Protein AF-A0A9D4CAL6-F1 (afdb_monomer_lite)

Structure (mmCIF, N/CA/C/O backbone):
data_AF-A0A9D4CAL6-F1
#
_entry.id   AF-A0A9D4CAL6-F1
#
loop_
_atom_site.group_PDB
_atom_site.id
_atom_site.type_symbol
_atom_site.label_atom_id
_atom_site.label_alt_id
_atom_site.label_comp_id
_atom_site.label_asym_id
_atom_site.label_entity_id
_atom_site.label_seq_id
_atom_site.pdbx_PDB_ins_code
_atom_site.Cartn_x
_atom_site.Cartn_y
_atom_site.Cartn_z
_atom_site.occupancy
_atom_site.B_iso_or_equiv
_atom_site.auth_seq_id
_atom_site.auth_comp_id
_atom_site.auth_asym_id
_atom_site.auth_atom_id
_atom_site.pdbx_PDB_model_num
ATOM 1 N N . MET A 1 1 ? 13.021 0.043 -36.932 1.00 51.38 1 MET A N 1
ATOM 2 C CA . MET A 1 1 ? 13.183 0.142 -35.463 1.00 51.38 1 MET A CA 1
ATOM 3 C C . MET A 1 1 ? 11.853 -0.261 -34.844 1.00 51.38 1 MET A C 1
ATOM 5 O O . MET A 1 1 ? 10.869 0.421 -35.100 1.00 51.38 1 MET A O 1
ATOM 9 N N . SER A 1 2 ? 11.792 -1.427 -34.192 1.00 57.94 2 SER A N 1
ATOM 10 C CA . SER A 1 2 ? 10.523 -2.028 -33.744 1.00 57.94 2 SER A CA 1
ATOM 11 C C . SER A 1 2 ? 9.836 -1.153 -32.690 1.00 57.94 2 SER A C 1
ATOM 13 O O . SER A 1 2 ? 10.512 -0.598 -31.823 1.00 57.94 2 SER A O 1
ATOM 15 N N . CYS A 1 3 ? 8.507 -1.033 -32.775 1.00 59.03 3 CYS A N 1
ATOM 16 C CA . CYS A 1 3 ? 7.657 -0.272 -31.850 1.00 59.03 3 CYS A CA 1
ATOM 17 C C . CYS A 1 3 ? 7.936 -0.631 -30.377 1.00 59.03 3 CYS A C 1
ATOM 19 O O . CYS A 1 3 ? 7.980 0.251 -29.522 1.00 59.03 3 CYS A O 1
ATOM 21 N N . SER A 1 4 ? 8.254 -1.904 -30.114 1.00 65.25 4 SER A N 1
ATOM 22 C CA . SER A 1 4 ? 8.609 -2.418 -28.787 1.00 65.25 4 SER A CA 1
ATOM 23 C C . SER A 1 4 ? 9.800 -1.681 -28.148 1.00 65.25 4 SER A C 1
ATOM 25 O O . SER A 1 4 ? 9.689 -1.226 -27.012 1.00 65.25 4 SER A O 1
ATOM 27 N N . LYS A 1 5 ? 10.883 -1.414 -28.900 1.00 72.44 5 LYS A N 1
ATOM 28 C CA . LYS A 1 5 ? 12.069 -0.717 -28.359 1.00 72.44 5 LYS A CA 1
ATOM 29 C C . LYS A 1 5 ? 11.765 0.714 -27.920 1.00 72.44 5 LYS A C 1
ATOM 31 O O . LYS A 1 5 ? 12.208 1.131 -26.863 1.00 72.44 5 LYS A O 1
ATOM 36 N N . LYS A 1 6 ? 10.956 1.455 -28.689 1.00 74.44 6 LYS A N 1
ATOM 37 C CA . LYS A 1 6 ? 10.579 2.832 -28.317 1.00 74.44 6 LYS A CA 1
ATOM 38 C C . LYS A 1 6 ? 9.736 2.880 -27.041 1.00 74.44 6 LYS A C 1
ATOM 40 O O . LYS A 1 6 ? 9.868 3.825 -26.269 1.00 74.44 6 LYS A O 1
ATOM 45 N N . ILE A 1 7 ? 8.866 1.891 -26.829 1.00 69.75 7 ILE A N 1
ATOM 46 C CA . ILE A 1 7 ? 8.036 1.799 -25.620 1.00 69.75 7 ILE A CA 1
ATOM 47 C C . ILE A 1 7 ? 8.890 1.384 -24.420 1.00 69.75 7 ILE A C 1
ATOM 49 O O . ILE A 1 7 ? 8.722 1.940 -23.338 1.00 69.75 7 ILE A O 1
ATOM 53 N N . GLU A 1 8 ? 9.826 0.455 -24.609 1.00 72.12 8 GLU A N 1
ATOM 54 C CA . GLU A 1 8 ? 10.770 0.046 -23.570 1.00 72.12 8 GLU A CA 1
ATOM 55 C C . GLU A 1 8 ? 11.687 1.203 -23.150 1.00 72.12 8 GLU A C 1
ATOM 57 O O . GLU A 1 8 ? 11.831 1.453 -21.956 1.00 72.12 8 GLU A O 1
ATOM 62 N N . ASP A 1 9 ? 12.217 1.968 -24.108 1.00 79.44 9 ASP A N 1
ATOM 63 C CA . ASP A 1 9 ? 13.027 3.166 -23.852 1.00 79.44 9 ASP A CA 1
ATOM 64 C C . ASP A 1 9 ? 12.218 4.248 -23.117 1.00 79.44 9 ASP A C 1
ATOM 66 O O . ASP A 1 9 ? 12.718 4.895 -22.194 1.00 79.44 9 ASP A O 1
ATOM 70 N N . PHE A 1 10 ? 10.944 4.424 -23.487 1.00 77.00 10 PHE A N 1
ATOM 71 C CA . PHE A 1 10 ? 10.040 5.344 -22.801 1.00 77.00 10 PHE A CA 1
ATOM 72 C C . PHE A 1 10 ? 9.771 4.887 -21.363 1.00 77.00 10 PHE A C 1
ATOM 74 O O . PHE A 1 10 ? 9.973 5.668 -20.439 1.00 77.00 10 PHE A O 1
ATOM 81 N N . TYR A 1 11 ? 9.389 3.625 -21.148 1.00 74.25 11 TYR A N 1
ATOM 82 C CA . TYR A 1 11 ? 9.104 3.065 -19.822 1.00 74.25 11 TYR A CA 1
ATOM 83 C C . TYR A 1 11 ? 10.338 3.052 -18.908 1.00 74.25 11 TYR A C 1
ATOM 85 O O . TYR A 1 11 ? 10.241 3.347 -17.717 1.00 74.25 11 TYR A O 1
ATOM 93 N N . ASN A 1 12 ? 11.515 2.760 -19.466 1.00 77.31 12 ASN A N 1
ATOM 94 C CA . ASN A 1 12 ? 12.781 2.806 -18.741 1.00 77.31 12 ASN A CA 1
ATOM 95 C C . ASN A 1 12 ? 13.329 4.222 -18.544 1.00 77.31 12 ASN A C 1
ATOM 97 O O . ASN A 1 12 ? 14.346 4.375 -17.859 1.00 77.31 12 ASN A O 1
ATOM 101 N N . SER A 1 13 ? 12.660 5.251 -19.069 1.00 87.81 13 SER A N 1
ATOM 102 C CA . SER A 1 13 ? 13.016 6.636 -18.796 1.00 87.81 13 SER A CA 1
ATOM 103 C C . SER A 1 13 ? 13.010 6.901 -17.293 1.00 87.81 13 SER A C 1
ATOM 105 O O . SER A 1 13 ? 12.036 6.617 -16.590 1.00 87.81 13 SER A O 1
ATOM 107 N N . SER A 1 14 ? 14.102 7.497 -16.808 1.00 87.44 14 SER A N 1
ATOM 108 C CA . SER A 1 14 ? 14.266 7.896 -15.406 1.00 87.44 14 SER A CA 1
ATOM 109 C C . SER A 1 14 ? 13.048 8.683 -14.903 1.00 87.44 14 SER A C 1
ATOM 111 O O . SER A 1 14 ? 12.541 8.427 -13.814 1.00 87.44 14 SER A O 1
ATOM 113 N N . LEU A 1 15 ? 12.498 9.561 -15.747 1.00 86.88 15 LEU A N 1
ATOM 114 C CA . LEU A 1 15 ? 11.360 10.417 -15.414 1.00 86.88 15 LEU A CA 1
ATOM 115 C C . LEU A 1 15 ? 10.107 9.601 -15.039 1.00 86.88 15 LEU A C 1
ATOM 117 O O . LEU A 1 15 ? 9.469 9.882 -14.027 1.00 86.88 15 LEU A O 1
ATOM 121 N N . ILE A 1 16 ? 9.783 8.545 -15.792 1.00 86.44 16 ILE A N 1
ATOM 122 C CA . ILE A 1 16 ? 8.601 7.708 -15.524 1.00 86.44 16 ILE A CA 1
ATOM 123 C C . ILE A 1 16 ? 8.771 6.918 -14.228 1.00 86.44 16 ILE A C 1
ATOM 125 O O . ILE A 1 16 ? 7.830 6.822 -13.437 1.00 86.44 16 ILE A O 1
ATOM 129 N N . LYS A 1 17 ? 9.977 6.397 -13.972 1.00 86.81 17 LYS A N 1
ATOM 130 C CA . LYS A 1 17 ? 10.280 5.683 -12.724 1.00 86.81 17 LYS A CA 1
ATOM 131 C C . LYS A 1 17 ? 10.087 6.585 -11.507 1.00 86.81 17 LYS A C 1
ATOM 133 O O . LYS A 1 17 ? 9.455 6.163 -10.541 1.00 86.81 17 LYS A O 1
ATOM 138 N N . TRP A 1 18 ? 10.558 7.831 -11.587 1.00 89.38 18 TRP A N 1
ATOM 139 C CA . TRP A 1 18 ? 10.376 8.831 -10.534 1.00 89.38 18 TRP A CA 1
ATOM 140 C C . TRP A 1 18 ? 8.916 9.232 -10.335 1.00 89.38 18 TRP A C 1
ATOM 142 O O . TRP A 1 18 ? 8.462 9.272 -9.195 1.00 89.38 18 TRP A O 1
ATOM 152 N N . ILE A 1 19 ? 8.159 9.473 -11.413 1.00 89.62 19 ILE A N 1
ATOM 153 C CA . ILE A 1 19 ? 6.719 9.772 -11.316 1.00 89.62 19 ILE A CA 1
ATOM 154 C C . ILE A 1 19 ? 5.990 8.637 -10.598 1.00 89.62 19 ILE A C 1
ATOM 156 O O . ILE A 1 19 ? 5.229 8.882 -9.665 1.00 89.62 19 ILE A O 1
ATOM 160 N N . ARG A 1 20 ? 6.251 7.391 -11.004 1.00 86.62 20 ARG A N 1
ATOM 161 C CA . ARG A 1 20 ? 5.647 6.203 -10.399 1.00 86.62 20 ARG A CA 1
ATOM 162 C C . ARG A 1 20 ? 5.995 6.086 -8.915 1.00 86.62 20 ARG A C 1
ATOM 164 O O . ARG A 1 20 ? 5.105 5.829 -8.111 1.00 86.62 20 ARG A O 1
ATOM 171 N N . PHE A 1 21 ? 7.258 6.308 -8.553 1.00 90.19 21 PHE A N 1
ATOM 172 C CA . PHE A 1 21 ? 7.701 6.283 -7.160 1.00 90.19 21 PHE A CA 1
ATOM 173 C C . PHE A 1 21 ? 7.015 7.356 -6.312 1.00 90.19 21 PHE A C 1
ATOM 175 O O . PHE A 1 21 ? 6.445 7.036 -5.277 1.00 90.19 21 PHE A O 1
ATOM 182 N N . ILE A 1 22 ? 7.013 8.615 -6.763 1.00 92.44 22 ILE A N 1
ATOM 183 C CA . ILE A 1 22 ? 6.374 9.726 -6.039 1.00 92.44 22 ILE A CA 1
ATOM 184 C C . ILE A 1 22 ? 4.874 9.463 -5.871 1.00 92.44 22 ILE A C 1
ATOM 186 O O . ILE A 1 22 ? 4.315 9.715 -4.805 1.00 92.44 22 ILE A O 1
ATOM 190 N N . PHE A 1 23 ? 4.228 8.929 -6.906 1.00 89.94 23 PHE A N 1
ATOM 191 C CA . PHE A 1 23 ? 2.816 8.577 -6.864 1.00 89.94 23 PHE A CA 1
ATOM 192 C C . PHE A 1 23 ? 2.520 7.484 -5.823 1.00 89.94 23 PHE A C 1
ATOM 194 O O . PHE A 1 23 ? 1.635 7.672 -4.988 1.00 89.94 23 PHE A O 1
ATOM 201 N N . PHE A 1 24 ? 3.277 6.379 -5.814 1.00 88.25 24 PHE A N 1
ATOM 202 C CA . PHE A 1 24 ? 3.102 5.318 -4.812 1.00 88.25 24 PHE A CA 1
ATOM 203 C C . PHE A 1 24 ? 3.460 5.774 -3.400 1.00 88.25 24 PHE A C 1
ATOM 205 O O . PHE A 1 24 ? 2.719 5.479 -2.465 1.00 88.25 24 PHE A O 1
ATOM 212 N N . LEU A 1 25 ? 4.518 6.571 -3.248 1.00 92.31 25 LEU A N 1
ATOM 213 C CA . LEU A 1 25 ? 4.879 7.184 -1.974 1.00 92.31 25 LEU A CA 1
ATOM 214 C C . LEU A 1 25 ? 3.726 8.041 -1.431 1.00 92.31 25 LEU A C 1
ATOM 216 O O . LEU A 1 25 ? 3.358 7.912 -0.266 1.00 92.31 25 LEU A O 1
ATOM 220 N N . GLY A 1 26 ? 3.115 8.873 -2.280 1.00 92.31 26 GLY A N 1
ATOM 221 C CA . GLY A 1 26 ? 1.957 9.687 -1.915 1.00 92.31 26 GLY A CA 1
ATOM 222 C C . GLY A 1 26 ? 0.744 8.850 -1.501 1.00 92.31 26 GLY A C 1
ATOM 223 O O . GLY A 1 26 ? 0.121 9.143 -0.481 1.00 92.31 26 GLY A O 1
ATOM 224 N N . LEU A 1 27 ? 0.432 7.783 -2.245 1.00 88.12 27 LEU A N 1
ATOM 225 C CA . LEU A 1 27 ? -0.655 6.861 -1.902 1.00 88.12 27 LEU A CA 1
ATOM 226 C C . LEU A 1 27 ? -0.416 6.149 -0.566 1.00 88.12 27 LEU A C 1
ATOM 228 O O . LEU A 1 27 ? -1.340 6.055 0.239 1.00 88.12 27 LEU A O 1
ATOM 232 N N . ASN A 1 28 ? 0.812 5.704 -0.304 1.00 89.12 28 ASN A N 1
ATOM 233 C CA . ASN A 1 28 ? 1.161 5.038 0.947 1.00 89.12 28 ASN A CA 1
ATOM 234 C C . ASN A 1 28 ? 1.111 6.003 2.144 1.00 89.12 28 ASN A C 1
ATOM 236 O O . ASN A 1 28 ? 0.573 5.652 3.193 1.00 89.12 28 ASN A O 1
ATOM 240 N N . ILE A 1 29 ? 1.576 7.250 1.982 1.00 92.81 29 ILE A N 1
ATOM 241 C CA . ILE A 1 29 ? 1.427 8.294 3.011 1.00 92.81 29 ILE A CA 1
ATOM 242 C C . ILE A 1 29 ? -0.056 8.550 3.301 1.00 92.81 29 ILE A C 1
ATOM 244 O O . ILE A 1 29 ? -0.461 8.584 4.463 1.00 92.81 29 ILE A O 1
ATOM 248 N N . LEU A 1 30 ? -0.881 8.701 2.258 1.00 90.69 30 LEU A N 1
ATOM 249 C CA . LEU A 1 30 ? -2.324 8.876 2.421 1.00 90.69 30 LEU A CA 1
ATOM 250 C C . LEU A 1 30 ? -2.957 7.678 3.131 1.00 90.69 30 LEU A C 1
ATOM 252 O O . LEU A 1 30 ? -3.774 7.884 4.027 1.00 90.69 30 LEU A O 1
ATOM 256 N N . ASN A 1 31 ? -2.567 6.448 2.784 1.00 87.06 31 ASN A N 1
ATOM 257 C CA . ASN A 1 31 ? -3.053 5.245 3.454 1.00 87.06 31 ASN A CA 1
ATOM 258 C C . ASN A 1 31 ? -2.771 5.301 4.962 1.00 87.06 31 ASN A C 1
ATOM 260 O O . ASN A 1 31 ? -3.711 5.183 5.744 1.00 87.06 31 ASN A O 1
ATOM 264 N N . ILE A 1 32 ? -1.534 5.597 5.374 1.00 91.44 32 ILE A N 1
ATOM 265 C CA . ILE A 1 32 ? -1.169 5.730 6.796 1.00 91.44 32 ILE A CA 1
ATOM 266 C C . ILE A 1 32 ? -2.027 6.794 7.485 1.00 91.44 32 ILE A C 1
ATOM 268 O O . ILE A 1 32 ? -2.599 6.538 8.546 1.00 91.44 32 ILE A O 1
ATOM 272 N N . VAL A 1 33 ? -2.175 7.973 6.874 1.00 93.06 33 VAL A N 1
ATOM 273 C CA . VAL A 1 33 ? -3.004 9.053 7.432 1.00 93.06 33 VAL A CA 1
ATOM 274 C C . VAL A 1 33 ? -4.452 8.590 7.622 1.00 93.06 33 VAL A C 1
ATOM 276 O O . VAL A 1 33 ? -5.014 8.771 8.703 1.00 93.06 33 VAL A O 1
ATOM 279 N N . PHE A 1 34 ? -5.056 7.951 6.616 1.00 88.31 34 PHE A N 1
ATOM 280 C CA . PHE A 1 34 ? -6.432 7.453 6.705 1.00 88.31 34 PHE A CA 1
ATOM 281 C C . PHE A 1 34 ? -6.593 6.335 7.731 1.00 88.31 34 PHE A C 1
ATOM 283 O O . PHE A 1 34 ? -7.613 6.273 8.415 1.00 88.31 34 PHE A O 1
ATOM 290 N N . VAL A 1 35 ? -5.600 5.461 7.858 1.00 88.19 35 VAL A N 1
ATOM 291 C CA . VAL A 1 35 ? -5.585 4.366 8.825 1.00 88.19 35 VAL A CA 1
ATOM 292 C C . VAL A 1 35 ? -5.579 4.909 10.261 1.00 88.19 35 VAL A C 1
ATOM 294 O O . VAL A 1 35 ? -6.410 4.506 11.078 1.00 88.19 35 VAL A O 1
ATOM 297 N N . TRP A 1 36 ? -4.714 5.879 10.560 1.00 93.12 36 TRP A N 1
ATOM 298 C CA . TRP A 1 36 ? -4.672 6.530 11.873 1.00 93.12 36 TRP A CA 1
ATOM 299 C C . TRP A 1 36 ? -5.929 7.350 12.165 1.00 93.12 36 TRP A C 1
ATOM 301 O O . TRP A 1 36 ? -6.453 7.313 13.280 1.00 93.12 36 TRP A O 1
ATOM 311 N N . LEU A 1 37 ? -6.458 8.050 11.162 1.00 90.00 37 LEU A N 1
ATOM 312 C CA . LEU A 1 37 ? -7.693 8.818 11.300 1.00 90.00 37 LEU A CA 1
ATOM 313 C C . LEU A 1 37 ? -8.900 7.903 11.558 1.00 90.00 37 LEU A C 1
ATOM 315 O O . LEU A 1 37 ? -9.762 8.216 12.383 1.00 90.00 37 LEU A O 1
ATOM 319 N N . LEU A 1 38 ? -8.925 6.727 10.928 1.00 85.75 38 LEU A N 1
ATOM 320 C CA . LEU A 1 38 ? -9.914 5.695 11.207 1.00 85.75 38 LEU A CA 1
ATOM 321 C C . LEU A 1 38 ? -9.796 5.185 12.647 1.00 85.75 38 LEU A C 1
ATOM 323 O O . LEU A 1 38 ? -10.810 5.106 13.339 1.00 85.75 38 LEU A O 1
ATOM 327 N N . PHE A 1 39 ? -8.585 4.895 13.128 1.00 90.00 39 PHE A N 1
ATOM 328 C CA . PHE A 1 39 ? -8.383 4.503 14.524 1.00 90.00 39 PHE A CA 1
ATOM 329 C C . PHE A 1 39 ? -8.878 5.564 15.497 1.00 90.00 39 PHE A C 1
ATOM 331 O O . PHE A 1 39 ? -9.618 5.239 16.422 1.00 90.00 39 PHE A O 1
ATOM 338 N N . TYR A 1 40 ? -8.530 6.830 15.260 1.00 90.44 40 TYR A N 1
ATOM 339 C CA . TYR A 1 40 ? -9.005 7.944 16.071 1.00 90.44 40 TYR A CA 1
ATOM 340 C C . TYR A 1 40 ? -10.539 7.982 16.123 1.00 90.44 40 TYR A C 1
ATOM 342 O O . TYR A 1 40 ? -11.114 8.063 17.209 1.00 90.44 40 TYR A O 1
ATOM 350 N N . SER A 1 41 ? -11.211 7.814 14.975 1.00 85.44 41 SER A N 1
ATOM 351 C CA . SER A 1 41 ? -12.678 7.759 14.920 1.00 85.44 41 SER A CA 1
ATOM 352 C C . SER A 1 41 ? -13.260 6.607 15.752 1.00 85.44 41 SER A C 1
ATOM 354 O O . SER A 1 41 ? -14.238 6.798 16.469 1.00 85.44 41 SER A O 1
ATOM 356 N N . VAL A 1 42 ? -12.632 5.424 15.723 1.00 84.81 42 VAL A N 1
ATOM 357 C CA . VAL A 1 42 ? -13.071 4.228 16.465 1.00 84.81 42 VAL A CA 1
ATOM 358 C C . VAL A 1 42 ? -12.749 4.331 17.961 1.00 84.81 42 VAL A C 1
ATOM 360 O O . VAL A 1 42 ? -13.488 3.806 18.795 1.00 84.81 42 VAL A O 1
ATOM 363 N N . ALA A 1 43 ? -11.660 5.009 18.322 1.00 87.62 43 ALA A N 1
ATOM 364 C CA . ALA A 1 43 ? -11.236 5.199 19.703 1.00 87.62 43 ALA A CA 1
ATOM 365 C C . ALA A 1 43 ? -12.110 6.225 20.440 1.00 87.62 43 ALA A C 1
ATOM 367 O O . ALA A 1 43 ? -12.489 5.985 21.586 1.00 87.62 43 ALA A O 1
ATOM 368 N N . VAL A 1 44 ? -12.447 7.337 19.774 1.00 85.62 44 VAL A N 1
ATOM 369 C CA . VAL A 1 44 ? -13.260 8.439 20.328 1.00 85.62 44 VAL A CA 1
ATOM 370 C C . VAL A 1 44 ? -14.761 8.165 20.223 1.00 85.62 44 VAL A C 1
ATOM 372 O O . VAL A 1 44 ? -15.558 8.750 20.960 1.00 85.62 44 VAL A O 1
ATOM 375 N N . ALA A 1 45 ? -15.160 7.261 19.329 1.00 80.06 45 ALA A N 1
ATOM 376 C CA . ALA A 1 45 ? -16.534 6.822 19.180 1.00 80.06 45 ALA A CA 1
ATOM 377 C C . ALA A 1 45 ? -17.158 6.407 20.524 1.00 80.06 45 ALA A C 1
ATOM 379 O O . ALA A 1 45 ? -16.759 5.417 21.143 1.00 80.06 45 ALA A O 1
ATOM 380 N N . LYS A 1 46 ? -18.195 7.144 20.932 1.00 72.31 46 LYS A N 1
ATOM 381 C CA . LYS A 1 46 ? -19.044 6.788 22.072 1.00 72.31 46 LYS A CA 1
ATOM 382 C C . LYS A 1 46 ? -19.904 5.561 21.738 1.00 72.31 46 LYS A C 1
ATOM 384 O O . LYS A 1 46 ? -19.972 5.120 20.582 1.00 72.31 46 LYS A O 1
ATOM 389 N N . GLU A 1 47 ? -20.515 4.985 22.769 1.00 66.62 47 GLU A N 1
ATOM 390 C CA . GLU A 1 47 ? -21.510 3.919 22.623 1.00 66.62 47 GLU A CA 1
ATOM 391 C C . GLU A 1 47 ? -22.676 4.451 21.780 1.00 66.62 47 GLU A C 1
ATOM 393 O O . GLU A 1 47 ? -23.175 5.547 22.042 1.00 66.62 47 GLU A O 1
ATOM 398 N N . GLY A 1 48 ? -23.041 3.735 20.715 1.00 61.31 48 GLY A N 1
ATOM 399 C CA . GLY A 1 48 ? -24.162 4.124 19.865 1.00 61.31 48 GLY A CA 1
ATOM 400 C C . GLY A 1 48 ? -25.489 3.739 20.517 1.00 61.31 48 GLY A C 1
ATOM 401 O O . GLY A 1 48 ? -25.530 2.843 21.357 1.00 61.31 48 GLY A O 1
ATOM 402 N N . LEU A 1 49 ? -26.590 4.373 20.099 1.00 51.00 49 LEU A N 1
ATOM 403 C CA . LEU A 1 49 ? -27.928 4.091 20.644 1.00 51.00 49 LEU A CA 1
ATOM 404 C C . LEU A 1 49 ? -28.391 2.630 20.453 1.00 51.00 49 LEU A C 1
ATOM 406 O O . LEU A 1 49 ? -29.221 2.161 21.225 1.00 51.00 49 LEU A O 1
ATOM 410 N N . VAL A 1 50 ? -27.873 1.921 19.440 1.00 60.38 50 VAL A N 1
ATOM 411 C CA . VAL A 1 50 ? -28.272 0.536 19.093 1.00 60.38 50 VAL A CA 1
ATOM 412 C C . VAL A 1 50 ? -27.149 -0.477 19.335 1.00 60.38 50 VAL A C 1
ATOM 414 O O . VAL A 1 50 ? -27.405 -1.616 19.718 1.00 60.38 50 VAL A O 1
ATOM 417 N N . PHE A 1 51 ? -25.895 -0.066 19.146 1.00 61.78 51 PHE A N 1
ATOM 418 C CA . PHE A 1 51 ? -24.726 -0.919 19.330 1.00 61.78 51 PHE A CA 1
ATOM 419 C C . PHE A 1 51 ? -23.813 -0.297 20.386 1.00 61.78 51 PHE A C 1
ATOM 421 O O . PHE A 1 51 ? -23.343 0.833 20.223 1.00 61.78 51 PHE A O 1
ATOM 428 N N . GLY A 1 52 ? -23.577 -1.047 21.467 1.00 66.69 52 GLY A N 1
ATOM 429 C CA . GLY A 1 52 ? -22.711 -0.643 22.575 1.00 66.69 52 GLY A CA 1
ATOM 430 C C . GLY A 1 52 ? -21.263 -0.372 22.150 1.00 66.69 52 GLY A C 1
ATOM 431 O O . GLY A 1 52 ? -20.898 -0.442 20.973 1.00 66.69 52 GLY A O 1
ATOM 432 N N . ASN A 1 53 ? -20.411 -0.038 23.120 1.00 72.44 53 ASN A N 1
ATOM 433 C CA . ASN A 1 53 ? -18.998 0.258 22.870 1.00 72.44 53 ASN A CA 1
ATOM 434 C C . ASN A 1 53 ? -18.339 -0.851 22.030 1.00 72.44 53 ASN A C 1
ATOM 436 O O . ASN A 1 53 ? -18.492 -2.027 22.376 1.00 72.44 53 ASN A O 1
ATOM 440 N N . PRO A 1 54 ? -17.583 -0.528 20.961 1.00 73.50 54 PRO A N 1
ATOM 441 C CA . PRO A 1 54 ? -16.748 -1.521 20.307 1.00 73.50 54 PRO A CA 1
ATOM 442 C C . PRO A 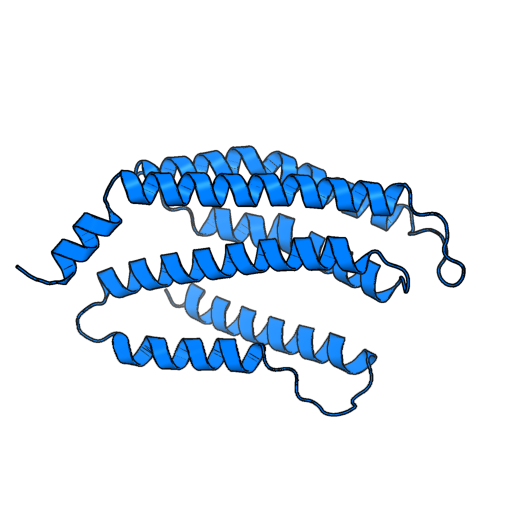1 54 ? -15.861 -2.171 21.362 1.00 73.50 54 PRO A C 1
ATOM 444 O O . PRO A 1 54 ? -15.136 -1.481 22.085 1.00 73.50 54 PRO A O 1
ATOM 447 N N . GLY A 1 55 ? -15.962 -3.498 21.465 1.00 82.50 55 GLY A N 1
ATOM 448 C CA . GLY A 1 55 ? -15.241 -4.256 22.475 1.00 82.50 55 GLY A CA 1
ATOM 449 C C . GLY A 1 55 ? -13.753 -3.925 22.428 1.00 82.50 55 GLY A C 1
ATOM 450 O O . GLY A 1 55 ? -13.181 -3.762 21.347 1.00 82.50 55 GLY A O 1
ATOM 451 N N . ASN A 1 56 ? -13.121 -3.844 23.600 1.00 88.44 56 ASN A N 1
ATOM 452 C CA . ASN A 1 56 ? -11.699 -3.513 23.725 1.00 88.44 56 ASN A CA 1
ATOM 453 C C . ASN A 1 56 ? -10.820 -4.381 22.811 1.00 88.44 56 ASN A C 1
ATOM 455 O O . ASN A 1 56 ? -9.852 -3.886 22.242 1.00 88.44 56 ASN A O 1
ATOM 459 N N . LEU A 1 57 ? -11.216 -5.640 22.593 1.00 87.25 57 LEU A N 1
ATOM 460 C CA . LEU A 1 57 ? -10.567 -6.551 21.654 1.00 87.25 57 LEU A CA 1
ATOM 461 C C . LEU A 1 57 ? -10.450 -5.959 20.239 1.00 87.25 57 LEU A C 1
ATOM 463 O O . LEU A 1 57 ? -9.357 -5.934 19.693 1.00 87.25 57 LEU A O 1
ATOM 467 N N . ILE A 1 58 ? -11.534 -5.418 19.670 1.00 86.56 58 ILE A N 1
ATOM 468 C CA . ILE A 1 58 ? -11.528 -4.844 18.312 1.00 86.56 58 ILE A CA 1
ATOM 469 C C . ILE A 1 58 ? -10.622 -3.612 18.258 1.00 86.56 58 ILE A C 1
ATOM 471 O O . ILE A 1 58 ? -9.867 -3.455 17.301 1.00 86.56 58 ILE A O 1
ATOM 475 N N . LYS A 1 59 ? -10.655 -2.758 19.291 1.00 89.25 59 LYS A N 1
ATOM 476 C CA . LYS A 1 59 ? -9.799 -1.563 19.363 1.00 89.25 59 LYS A CA 1
ATOM 477 C C . LYS A 1 59 ? -8.318 -1.938 19.395 1.00 89.25 59 LYS A C 1
ATOM 479 O O . LYS A 1 59 ? -7.536 -1.361 18.644 1.00 89.25 59 LYS A O 1
ATOM 484 N N . TYR A 1 60 ? -7.940 -2.912 20.224 1.00 92.00 60 TYR A N 1
ATOM 485 C CA . TYR A 1 60 ? -6.552 -3.366 20.326 1.00 92.00 60 TYR A CA 1
ATOM 486 C C . TYR A 1 60 ? -6.093 -4.130 19.084 1.00 92.00 60 TYR A C 1
ATOM 488 O O . TYR A 1 60 ? -4.981 -3.896 18.619 1.00 92.00 60 TYR A O 1
ATOM 496 N N . SER A 1 61 ? -6.948 -4.976 18.501 1.00 90.88 61 SER A N 1
ATOM 497 C CA . SER A 1 61 ? -6.652 -5.639 17.229 1.00 90.88 61 SER A CA 1
ATOM 498 C C . SER A 1 61 ? -6.427 -4.612 16.124 1.00 90.88 61 SER A C 1
ATOM 500 O O . SER A 1 61 ? -5.394 -4.659 15.461 1.00 90.88 61 SER A O 1
ATOM 502 N N . LEU A 1 62 ? -7.330 -3.635 15.977 1.00 90.44 62 LEU A N 1
ATOM 503 C CA . LEU A 1 62 ? -7.171 -2.557 15.005 1.00 90.44 62 LEU A CA 1
ATOM 504 C C . LEU A 1 62 ? -5.854 -1.811 15.242 1.00 90.44 62 LEU A C 1
ATOM 506 O O . LEU A 1 62 ? -5.051 -1.722 14.325 1.00 90.44 62 LEU A O 1
ATOM 510 N N . LEU A 1 63 ? -5.575 -1.370 16.471 1.00 94.00 63 LEU A N 1
ATOM 511 C CA . LEU A 1 63 ? -4.324 -0.681 16.802 1.00 94.00 63 LEU A CA 1
ATOM 512 C C . LEU A 1 63 ? -3.081 -1.504 16.432 1.00 94.00 63 LEU A C 1
ATOM 514 O O . LEU A 1 63 ? -2.134 -0.959 15.872 1.00 94.00 63 LEU A O 1
ATOM 518 N N . SER A 1 64 ? -3.084 -2.811 16.708 1.00 94.38 64 SER A N 1
ATOM 519 C CA . SER A 1 64 ? -1.943 -3.681 16.406 1.00 94.38 64 SER A CA 1
ATOM 520 C C . SER A 1 64 ? -1.650 -3.763 14.905 1.00 94.38 64 SER A C 1
ATOM 522 O O . SER A 1 64 ? -0.498 -3.605 14.506 1.00 94.38 64 SER A O 1
ATOM 524 N N . PHE A 1 65 ? -2.680 -3.901 14.061 1.00 92.25 65 PHE A N 1
ATOM 525 C CA . PHE A 1 65 ? -2.507 -3.900 12.606 1.00 92.25 65 PHE A CA 1
ATOM 526 C C . PHE A 1 65 ? -2.040 -2.546 12.073 1.00 92.25 65 PHE A C 1
ATOM 528 O O . PHE A 1 65 ? -1.267 -2.504 11.126 1.00 92.25 65 PHE A O 1
ATOM 535 N N . ILE A 1 66 ? -2.460 -1.446 12.695 1.00 92.69 66 ILE A N 1
ATOM 536 C CA . ILE A 1 66 ? -2.047 -0.092 12.303 1.00 92.69 66 ILE A CA 1
ATOM 537 C C . ILE A 1 66 ? -0.581 0.166 12.630 1.00 92.69 66 ILE A C 1
ATOM 539 O O . ILE A 1 66 ? 0.139 0.775 11.839 1.00 92.69 66 ILE A O 1
ATOM 543 N N . ILE A 1 67 ? -0.127 -0.310 13.789 1.00 94.25 67 ILE A N 1
ATOM 544 C CA . ILE A 1 67 ? 1.287 -0.251 14.156 1.00 94.25 67 ILE A CA 1
ATOM 545 C C . ILE A 1 67 ? 2.104 -1.091 13.174 1.00 94.25 67 ILE A C 1
ATOM 547 O O . ILE A 1 67 ? 3.109 -0.599 12.671 1.00 94.25 67 ILE A O 1
ATOM 551 N N . LEU A 1 68 ? 1.661 -2.313 12.859 1.00 92.25 68 LEU A N 1
ATOM 552 C CA . LEU A 1 68 ? 2.333 -3.167 11.875 1.00 92.25 68 LEU A CA 1
ATOM 553 C C . LEU A 1 68 ? 2.435 -2.497 10.498 1.00 92.25 68 LEU A C 1
ATOM 555 O O . LEU A 1 68 ? 3.518 -2.484 9.928 1.00 92.25 68 LEU A O 1
ATOM 559 N N . ASP A 1 69 ? 1.356 -1.882 10.015 1.00 90.19 69 ASP A N 1
ATOM 560 C CA . ASP A 1 69 ? 1.315 -1.154 8.736 1.00 90.19 69 ASP A CA 1
ATOM 561 C C . ASP A 1 69 ? 2.242 0.074 8.733 1.00 90.19 69 ASP A C 1
ATOM 563 O O . ASP A 1 69 ? 2.981 0.349 7.790 1.00 90.19 69 ASP A O 1
ATOM 567 N N . THR A 1 70 ? 2.284 0.800 9.852 1.00 93.81 70 THR A N 1
ATOM 568 C CA . THR A 1 70 ? 3.201 1.938 10.014 1.00 93.81 70 THR A CA 1
ATOM 569 C C . THR A 1 70 ? 4.664 1.474 10.026 1.00 93.81 70 THR A C 1
ATOM 571 O O . THR A 1 70 ? 5.539 2.168 9.509 1.00 93.81 70 THR A O 1
ATOM 574 N N . LEU A 1 71 ? 4.944 0.299 10.599 1.00 93.31 71 LEU A N 1
ATOM 575 C CA . LEU A 1 71 ? 6.281 -0.296 10.631 1.00 93.31 71 LEU A CA 1
ATOM 576 C C . LEU A 1 71 ? 6.689 -0.932 9.294 1.00 93.31 71 LEU A C 1
ATOM 578 O O . LEU A 1 71 ? 7.885 -0.977 9.012 1.00 93.31 71 LEU A O 1
ATOM 582 N N . SER A 1 72 ? 5.747 -1.398 8.466 1.00 90.44 72 SER A N 1
ATOM 583 C CA . SER A 1 72 ? 6.043 -1.934 7.127 1.00 90.44 72 SER A CA 1
ATOM 584 C C . SER A 1 72 ? 6.321 -0.840 6.096 1.00 90.44 72 SER A C 1
ATOM 586 O O . SER A 1 72 ? 7.013 -1.095 5.108 1.00 90.44 72 SER A O 1
ATOM 588 N N . PHE A 1 73 ? 5.858 0.390 6.335 1.00 91.06 73 PHE A N 1
ATOM 589 C CA . PHE A 1 73 ? 6.013 1.503 5.398 1.00 91.06 73 PHE A CA 1
ATOM 590 C C . PHE A 1 73 ? 7.466 1.817 4.990 1.00 91.06 73 PHE A C 1
ATOM 592 O O . PHE A 1 73 ? 7.722 1.909 3.789 1.00 91.06 73 PHE A O 1
ATOM 599 N N . PRO A 1 74 ? 8.457 1.945 5.901 1.00 93.25 74 PRO A N 1
ATOM 600 C CA . PRO A 1 74 ? 9.848 2.173 5.500 1.00 93.25 74 PRO A CA 1
ATOM 601 C C . PRO A 1 74 ? 10.391 1.062 4.599 1.00 93.25 74 PRO A C 1
ATOM 603 O O . PRO A 1 74 ? 11.150 1.330 3.667 1.00 93.25 74 PRO A O 1
ATOM 606 N N . SER A 1 75 ? 9.982 -0.180 4.857 1.00 91.19 75 SER A N 1
ATOM 607 C CA . SER A 1 75 ? 10.361 -1.333 4.050 1.00 91.19 75 SER A CA 1
ATOM 608 C C . SER A 1 75 ? 9.715 -1.277 2.663 1.00 91.19 75 SER A C 1
ATOM 610 O O . SER A 1 75 ? 10.413 -1.479 1.677 1.00 91.19 75 SER A O 1
ATOM 612 N N . GLU A 1 76 ? 8.436 -0.907 2.541 1.00 89.12 76 GLU A N 1
ATOM 613 C CA . GLU A 1 76 ? 7.797 -0.672 1.235 1.00 89.12 76 GLU A CA 1
ATOM 614 C C . GLU A 1 76 ? 8.500 0.420 0.427 1.00 89.12 76 GLU A C 1
ATOM 616 O O . GLU A 1 76 ? 8.826 0.209 -0.739 1.00 89.12 76 GLU A O 1
ATOM 621 N N . VAL A 1 77 ? 8.812 1.557 1.057 1.00 92.19 77 VAL A N 1
ATOM 622 C CA . VAL A 1 77 ? 9.553 2.649 0.406 1.00 92.19 77 VAL A CA 1
ATOM 623 C C . VAL A 1 77 ? 10.935 2.177 -0.046 1.00 92.19 77 VAL A C 1
ATOM 625 O O . VAL A 1 77 ? 11.384 2.532 -1.136 1.00 92.19 77 VAL A O 1
ATOM 628 N N . TYR A 1 78 ? 11.606 1.353 0.762 1.00 92.06 78 TYR A N 1
ATOM 629 C CA . TYR A 1 78 ? 12.889 0.760 0.400 1.00 92.06 78 TYR A CA 1
ATOM 630 C C . TYR A 1 78 ? 12.774 -0.158 -0.824 1.00 92.06 78 TYR A C 1
ATOM 632 O O . TYR A 1 78 ? 13.585 -0.040 -1.741 1.00 92.06 78 TYR A O 1
ATOM 640 N N . PHE A 1 79 ? 11.773 -1.038 -0.886 1.00 90.31 79 PHE A N 1
ATOM 641 C CA . PHE A 1 79 ? 11.573 -1.916 -2.043 1.00 90.31 79 PHE A CA 1
ATOM 642 C C . PHE A 1 79 ? 11.176 -1.141 -3.304 1.00 90.31 79 PHE A C 1
ATOM 644 O O . PHE A 1 79 ? 11.737 -1.388 -4.372 1.00 90.31 79 PHE A O 1
ATOM 651 N N . ASP A 1 80 ? 10.296 -0.147 -3.183 1.00 87.25 80 ASP A N 1
ATOM 652 C CA . ASP A 1 80 ? 9.926 0.732 -4.295 1.00 87.25 80 ASP A CA 1
ATOM 653 C C . ASP A 1 80 ? 11.143 1.512 -4.820 1.00 87.25 80 ASP A C 1
ATOM 655 O O . ASP A 1 80 ? 11.315 1.674 -6.031 1.00 87.25 80 ASP A O 1
ATOM 659 N N . TRP A 1 81 ? 12.039 1.938 -3.925 1.00 89.06 81 TRP A N 1
ATOM 660 C CA . TRP A 1 81 ? 13.315 2.551 -4.287 1.00 89.06 81 TRP A CA 1
ATOM 661 C C . TRP A 1 81 ? 14.246 1.582 -5.031 1.00 89.06 81 TRP A C 1
ATOM 663 O O . TRP A 1 81 ? 14.841 1.946 -6.048 1.00 89.06 81 TRP A O 1
ATOM 673 N N . GLN A 1 82 ? 14.369 0.334 -4.566 1.00 89.62 82 GLN A N 1
ATOM 674 C CA . GLN A 1 82 ? 15.165 -0.687 -5.260 1.00 89.62 82 GLN A CA 1
ATOM 675 C C . GLN A 1 82 ? 14.626 -0.982 -6.667 1.00 89.62 82 GLN A C 1
ATOM 677 O O . GLN A 1 82 ? 15.420 -1.236 -7.581 1.00 89.62 82 GLN A O 1
ATOM 682 N N . GLU A 1 83 ? 13.308 -0.879 -6.867 1.00 84.50 83 GLU A N 1
ATOM 683 C CA . GLU A 1 83 ? 12.682 -1.016 -8.183 1.00 84.50 83 GLU A CA 1
ATOM 684 C C . GLU A 1 83 ? 13.112 0.116 -9.138 1.00 84.50 83 GLU A C 1
ATOM 686 O O . GLU A 1 83 ? 13.379 -0.140 -10.312 1.00 84.50 83 GLU A O 1
ATOM 691 N N . ILE A 1 84 ? 13.261 1.361 -8.659 1.00 86.12 84 ILE A N 1
ATOM 692 C CA . ILE A 1 84 ? 13.807 2.474 -9.471 1.00 86.12 84 ILE A CA 1
ATOM 693 C C . ILE A 1 84 ? 15.231 2.160 -9.930 1.00 86.12 84 ILE A C 1
ATOM 695 O O . ILE A 1 84 ? 15.594 2.418 -11.081 1.00 86.12 84 ILE A O 1
ATOM 699 N N . MET A 1 85 ? 16.028 1.582 -9.030 1.00 86.94 85 MET A N 1
ATOM 700 C CA . MET A 1 85 ? 17.422 1.225 -9.281 1.00 86.94 85 MET A CA 1
ATOM 701 C C . MET A 1 85 ? 17.572 -0.031 -10.155 1.00 86.94 85 MET A C 1
ATOM 703 O O . MET A 1 85 ? 18.704 -0.433 -10.419 1.00 86.94 85 MET A O 1
ATOM 707 N N . ASN A 1 86 ? 16.467 -0.642 -10.614 1.00 80.81 86 ASN A N 1
ATOM 708 C CA . ASN A 1 86 ? 16.441 -1.901 -11.369 1.00 80.81 86 ASN A CA 1
ATOM 709 C C . ASN A 1 86 ? 17.192 -3.049 -10.662 1.00 80.81 86 ASN A C 1
ATOM 711 O O . ASN A 1 86 ? 17.748 -3.927 -11.321 1.00 80.81 86 ASN A O 1
ATOM 715 N N . LYS A 1 87 ? 17.264 -3.032 -9.326 1.00 78.00 87 LYS A N 1
ATOM 716 C CA . LYS A 1 87 ? 18.050 -4.018 -8.568 1.00 78.00 87 LYS A CA 1
ATOM 717 C C . LYS A 1 87 ? 17.240 -5.241 -8.175 1.00 78.00 87 LYS A C 1
ATOM 719 O O . LYS A 1 87 ? 17.784 -6.341 -8.159 1.00 78.00 87 LYS A O 1
ATOM 724 N N . PHE A 1 88 ? 15.972 -5.045 -7.824 1.00 75.38 88 PHE A N 1
ATOM 725 C CA . PHE A 1 88 ? 15.151 -6.106 -7.263 1.00 75.38 88 PHE A CA 1
ATOM 726 C C . PHE A 1 88 ? 13.667 -5.849 -7.520 1.00 75.38 88 PHE A C 1
ATOM 728 O O . PHE A 1 88 ? 13.197 -4.719 -7.391 1.00 75.38 88 PHE A O 1
ATOM 735 N N . GLU A 1 89 ? 12.947 -6.906 -7.877 1.00 70.38 89 GLU A N 1
ATOM 736 C CA . GLU A 1 89 ? 11.490 -6.925 -7.972 1.00 70.38 89 GLU A CA 1
ATOM 737 C C . GLU A 1 89 ? 11.004 -7.943 -6.947 1.00 70.38 89 GLU A C 1
ATOM 739 O O . GLU A 1 89 ? 11.201 -9.141 -7.138 1.00 70.38 89 GLU A O 1
ATOM 744 N N . ASP A 1 90 ? 10.439 -7.471 -5.834 1.00 75.94 90 ASP A N 1
ATOM 745 C CA . ASP A 1 90 ? 9.949 -8.351 -4.771 1.00 75.94 90 ASP A CA 1
ATOM 746 C C . ASP A 1 90 ? 8.421 -8.403 -4.756 1.00 75.94 90 ASP A C 1
ATOM 748 O O . ASP A 1 90 ? 7.741 -7.806 -3.913 1.00 75.94 90 ASP A O 1
ATOM 752 N N . ASP A 1 91 ? 7.872 -9.116 -5.737 1.00 77.69 91 ASP A N 1
ATOM 753 C CA . ASP A 1 91 ? 6.434 -9.373 -5.807 1.00 77.69 91 ASP A CA 1
ATOM 754 C C . ASP A 1 91 ? 5.951 -10.177 -4.583 1.00 77.69 91 ASP A C 1
ATOM 756 O O . ASP A 1 91 ? 4.810 -10.010 -4.142 1.00 77.69 91 ASP A O 1
ATOM 760 N N . ALA A 1 92 ? 6.827 -10.987 -3.972 1.00 80.06 92 ALA A N 1
ATOM 761 C CA . ALA A 1 92 ? 6.511 -11.773 -2.784 1.00 80.06 92 ALA A CA 1
ATOM 762 C C . ALA A 1 92 ? 6.362 -10.895 -1.534 1.00 80.06 92 ALA A C 1
ATOM 764 O O . ALA A 1 92 ? 5.381 -11.051 -0.805 1.00 80.06 92 ALA A O 1
ATOM 765 N N . TYR A 1 93 ? 7.271 -9.940 -1.308 1.00 82.94 93 TYR A N 1
ATOM 766 C CA . TYR A 1 93 ? 7.144 -8.973 -0.214 1.00 82.94 93 TYR A CA 1
ATOM 767 C C . TYR A 1 93 ? 5.857 -8.153 -0.344 1.00 82.94 93 TYR A C 1
ATOM 769 O O . TYR A 1 93 ? 5.091 -8.042 0.612 1.00 82.94 93 TYR A O 1
ATOM 777 N N . ARG A 1 94 ? 5.560 -7.648 -1.549 1.00 80.31 94 ARG A N 1
ATOM 778 C CA . ARG A 1 94 ? 4.320 -6.896 -1.808 1.00 80.31 94 ARG A CA 1
ATOM 779 C C . ARG A 1 94 ? 3.073 -7.731 -1.526 1.00 80.31 94 ARG A C 1
ATOM 781 O O . ARG A 1 94 ? 2.145 -7.239 -0.888 1.00 80.31 94 ARG A O 1
ATOM 788 N N . ALA A 1 95 ? 3.053 -8.991 -1.957 1.00 80.69 95 ALA A N 1
ATOM 789 C CA . ALA A 1 95 ? 1.953 -9.900 -1.659 1.00 80.69 95 ALA A CA 1
ATOM 790 C C . ALA A 1 95 ? 1.820 -10.159 -0.149 1.00 80.69 95 ALA A C 1
ATOM 792 O O . ALA A 1 95 ? 0.711 -10.114 0.386 1.00 80.69 95 ALA A O 1
ATOM 793 N N . ALA A 1 96 ? 2.934 -10.387 0.551 1.00 83.81 96 ALA A N 1
ATOM 794 C CA . ALA A 1 96 ? 2.940 -10.613 1.992 1.00 83.81 96 ALA A CA 1
ATOM 795 C C . ALA A 1 96 ? 2.369 -9.413 2.759 1.00 83.81 96 ALA A C 1
ATOM 797 O O . ALA A 1 96 ? 1.534 -9.601 3.642 1.00 83.81 96 ALA A O 1
ATOM 798 N N . THR A 1 97 ? 2.741 -8.187 2.388 1.00 81.94 97 THR A N 1
ATOM 799 C CA . THR A 1 97 ? 2.213 -6.971 3.019 1.00 81.94 97 THR A CA 1
ATOM 800 C C . THR A 1 97 ? 0.702 -6.834 2.836 1.00 81.94 97 THR A C 1
ATOM 802 O O . THR A 1 97 ? -0.005 -6.548 3.802 1.00 81.94 97 THR A O 1
ATOM 805 N N . ILE A 1 98 ? 0.172 -7.135 1.645 1.00 81.75 98 ILE A N 1
ATOM 806 C CA . ILE A 1 98 ? -1.281 -7.127 1.398 1.00 81.75 98 ILE A CA 1
ATOM 807 C C . ILE A 1 98 ? -1.991 -8.134 2.316 1.00 81.75 98 ILE A C 1
ATOM 809 O O . ILE A 1 98 ? -3.006 -7.816 2.936 1.00 81.75 98 ILE A O 1
ATOM 813 N N . TRP A 1 99 ? -1.456 -9.350 2.440 1.00 82.75 99 TRP A N 1
ATOM 814 C CA . TRP A 1 99 ? -2.070 -10.402 3.256 1.00 82.75 99 TRP A CA 1
ATOM 815 C C . TRP A 1 99 ? -1.956 -10.165 4.763 1.00 82.75 99 TRP A C 1
ATOM 817 O O . TRP A 1 99 ? -2.877 -10.519 5.498 1.00 82.75 99 TRP A O 1
ATOM 827 N N . LEU A 1 100 ? -0.845 -9.597 5.234 1.00 84.81 100 LEU A N 1
ATOM 828 C CA . L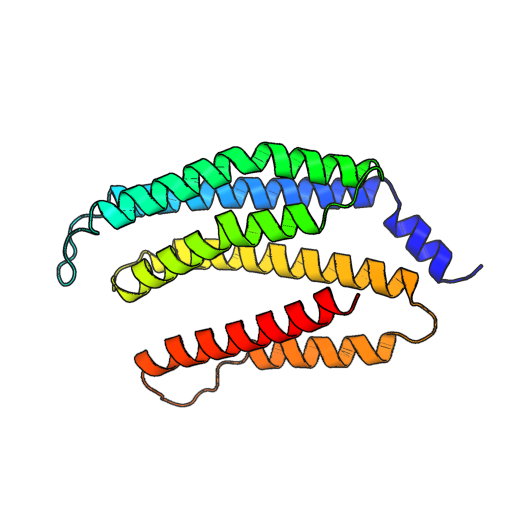EU A 1 100 ? -0.569 -9.421 6.662 1.00 84.81 100 LEU A CA 1
ATOM 829 C C . LEU A 1 100 ? -1.098 -8.095 7.220 1.00 84.81 100 LEU A C 1
ATOM 831 O O . LEU A 1 100 ? -1.495 -8.049 8.383 1.00 84.81 100 LEU A O 1
ATOM 835 N N . SER A 1 101 ? -1.115 -7.035 6.410 1.00 80.44 101 SER A N 1
ATOM 836 C CA . SER A 1 101 ? -1.568 -5.702 6.817 1.00 80.44 101 SER A CA 1
ATOM 837 C C . SER A 1 101 ? -2.950 -5.377 6.250 1.00 80.44 101 SER A C 1
ATOM 839 O O . SER A 1 101 ? -3.918 -5.211 6.999 1.00 80.44 101 SER A O 1
ATOM 841 N N . GLU A 1 102 ? -3.070 -5.312 4.922 1.00 80.62 102 GLU A N 1
ATOM 842 C CA . GLU A 1 102 ? -4.243 -4.712 4.281 1.00 80.62 102 GLU A CA 1
ATOM 843 C C . GLU A 1 102 ? -5.502 -5.575 4.445 1.00 80.62 102 GLU A C 1
ATOM 845 O O . GLU A 1 102 ? -6.578 -5.063 4.771 1.00 80.62 102 GLU A O 1
ATOM 850 N N . PHE A 1 103 ? -5.380 -6.894 4.268 1.00 81.75 103 PHE A N 1
ATOM 851 C CA . PHE A 1 103 ? -6.516 -7.811 4.321 1.00 81.75 103 PHE A CA 1
ATOM 852 C C . PHE A 1 103 ? -7.160 -7.889 5.722 1.00 81.75 103 PHE A C 1
ATOM 854 O O . PHE A 1 103 ? -8.377 -7.690 5.815 1.00 81.75 103 PHE A O 1
ATOM 861 N N . PRO A 1 104 ? -6.416 -8.083 6.832 1.00 84.00 104 PRO A N 1
ATOM 862 C CA . PRO A 1 104 ? -6.999 -8.062 8.173 1.00 84.00 104 PRO A CA 1
ATOM 863 C C . PRO A 1 104 ? -7.657 -6.723 8.519 1.00 84.00 104 PRO A C 1
ATOM 865 O O . PRO A 1 104 ? -8.755 -6.706 9.081 1.00 84.00 104 PRO A O 1
ATOM 868 N N . GLN A 1 105 ? -7.041 -5.598 8.136 1.00 82.56 105 GLN A N 1
ATOM 869 C CA . GLN A 1 105 ? -7.643 -4.277 8.325 1.00 82.56 105 GLN A CA 1
ATOM 870 C C . GLN A 1 105 ? -8.947 -4.123 7.533 1.00 82.56 105 GLN A C 1
ATOM 872 O O . GLN A 1 105 ? -9.915 -3.567 8.053 1.00 82.56 105 GLN A O 1
ATOM 877 N N . MET A 1 106 ? -9.004 -4.623 6.293 1.00 82.31 106 MET A N 1
ATOM 878 C CA . MET A 1 106 ? -10.224 -4.613 5.481 1.00 82.31 106 MET A CA 1
ATOM 879 C C . MET A 1 106 ? -11.346 -5.402 6.163 1.00 82.31 106 MET A C 1
ATOM 881 O O . MET A 1 106 ? -12.466 -4.904 6.266 1.00 82.31 106 MET A O 1
ATOM 885 N N . VAL A 1 107 ? -11.044 -6.595 6.686 1.00 83.69 107 VAL A N 1
ATOM 886 C CA . VAL A 1 107 ? -12.018 -7.432 7.404 1.00 83.69 107 VAL A CA 1
ATOM 887 C C . VAL A 1 107 ? -12.542 -6.721 8.652 1.00 83.69 107 VAL A C 1
ATOM 889 O O . VAL A 1 107 ? -13.757 -6.635 8.835 1.00 83.69 107 VAL A O 1
ATOM 892 N N . ILE A 1 108 ? -11.657 -6.159 9.484 1.00 84.25 108 ILE A N 1
ATOM 893 C CA . ILE A 1 108 ? -12.057 -5.404 10.684 1.00 84.25 108 ILE A CA 1
ATOM 894 C C . ILE A 1 108 ? -12.940 -4.213 10.298 1.00 84.25 108 ILE A C 1
ATOM 896 O O . ILE A 1 108 ? -13.974 -3.983 10.924 1.00 84.25 108 ILE A O 1
ATOM 900 N N . ASN A 1 109 ? -12.590 -3.498 9.232 1.00 79.81 109 ASN A N 1
ATOM 901 C CA . ASN A 1 109 ? -13.378 -2.379 8.733 1.00 79.81 109 ASN A CA 1
ATOM 902 C C . ASN A 1 109 ? -14.772 -2.813 8.275 1.00 79.81 109 ASN A C 1
ATOM 904 O O . ASN A 1 109 ? -15.754 -2.173 8.644 1.00 79.81 109 ASN A O 1
ATOM 908 N N . CYS A 1 110 ? -14.885 -3.919 7.535 1.00 79.94 110 CYS A N 1
ATOM 909 C CA . CYS A 1 110 ? -16.178 -4.482 7.149 1.00 79.94 110 CYS A CA 1
ATOM 910 C C . CYS A 1 110 ? -17.027 -4.858 8.370 1.00 79.94 110 CYS A C 1
ATOM 912 O O . CYS A 1 110 ? -18.226 -4.583 8.378 1.00 79.94 110 CYS A O 1
ATOM 914 N N . VAL A 1 111 ? -16.417 -5.437 9.410 1.00 80.69 111 VAL A N 1
ATOM 915 C CA . VAL A 1 111 ? -17.108 -5.756 10.669 1.00 80.69 111 VAL A CA 1
ATOM 916 C C . VAL A 1 111 ? -17.592 -4.482 11.365 1.00 80.69 111 VAL A C 1
ATOM 918 O O . VAL A 1 111 ? -18.742 -4.422 11.788 1.00 80.69 111 VAL A O 1
ATOM 921 N N . ILE A 1 112 ? -16.762 -3.439 11.441 1.00 78.38 112 ILE A N 1
ATOM 922 C CA . ILE A 1 112 ? -17.141 -2.153 12.046 1.00 78.38 112 ILE A CA 1
ATOM 923 C C . ILE A 1 112 ? -18.317 -1.517 11.292 1.00 78.38 112 ILE A C 1
ATOM 925 O O . ILE A 1 112 ? -19.252 -1.048 11.936 1.00 78.38 112 ILE A O 1
ATOM 929 N N . VAL A 1 113 ? -18.302 -1.537 9.954 1.00 77.06 113 VAL A N 1
ATOM 930 C CA . VAL A 1 113 ? -19.404 -1.022 9.117 1.00 77.06 113 VAL A CA 1
ATOM 931 C C . VAL A 1 113 ? -20.677 -1.832 9.314 1.00 77.06 113 VAL A C 1
ATOM 933 O O . VAL A 1 113 ? -21.749 -1.259 9.461 1.00 77.06 113 VAL A O 1
ATO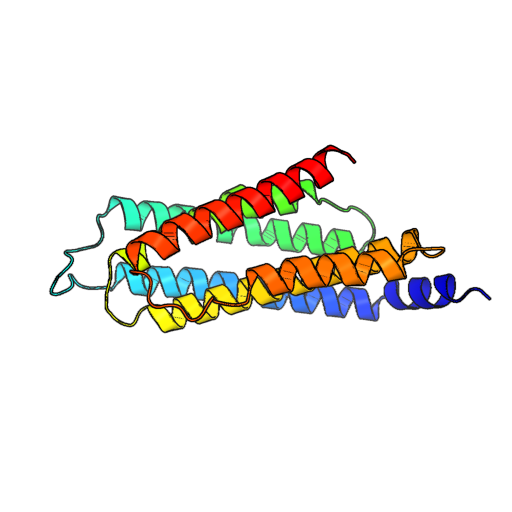M 936 N N . ALA A 1 114 ? -20.581 -3.162 9.334 1.00 76.38 114 ALA A N 1
ATOM 937 C CA . ALA A 1 114 ? -21.747 -4.023 9.517 1.00 76.38 114 ALA A CA 1
ATOM 938 C C . ALA A 1 114 ? -22.406 -3.844 10.897 1.00 76.38 114 ALA A C 1
ATOM 940 O O . ALA A 1 114 ? -23.601 -4.091 11.039 1.00 76.38 114 ALA A O 1
ATOM 941 N N . CYS A 1 115 ? -21.631 -3.417 11.898 1.00 75.94 115 CYS A N 1
ATOM 942 C CA . CYS A 1 115 ? -22.075 -3.240 13.277 1.00 75.94 115 CYS A CA 1
ATOM 943 C C . CYS A 1 115 ? -22.437 -1.791 13.650 1.00 75.94 115 CYS A C 1
ATOM 945 O O . CYS A 1 115 ? -22.800 -1.560 14.799 1.00 75.94 115 CYS A O 1
ATOM 947 N N . ARG A 1 116 ? -22.307 -0.796 12.760 1.00 68.31 116 ARG A N 1
ATOM 948 C CA . ARG A 1 116 ? -22.630 0.611 13.069 1.00 68.31 116 ARG A CA 1
ATOM 949 C C . ARG A 1 116 ? -23.416 1.271 11.941 1.00 68.31 116 ARG A C 1
ATOM 951 O O . ARG A 1 116 ? -22.963 1.299 10.805 1.00 68.31 116 ARG A O 1
ATOM 958 N N . GLU A 1 117 ? -24.559 1.863 12.286 1.00 64.19 117 GLU A N 1
ATOM 959 C CA . GLU A 1 117 ? -25.423 2.576 11.331 1.00 64.19 117 GLU A CA 1
ATOM 960 C C . GLU A 1 117 ? -24.979 4.030 11.061 1.00 64.19 117 GLU A C 1
ATOM 962 O O . GLU A 1 117 ? -25.342 4.599 10.034 1.00 64.19 117 GLU A O 1
ATOM 967 N N . GLU A 1 118 ? -24.167 4.645 11.932 1.00 60.59 118 GLU A N 1
ATOM 968 C CA . GLU A 1 118 ? -23.777 6.060 11.810 1.00 60.59 118 GLU A CA 1
ATOM 969 C C . GLU A 1 118 ? -22.477 6.301 11.014 1.00 60.59 118 GLU A C 1
ATOM 971 O O . GLU A 1 118 ? -21.462 5.652 11.265 1.00 60.59 118 GLU A O 1
ATOM 976 N N . ALA A 1 119 ? -22.546 7.294 10.106 1.00 50.25 119 ALA A N 1
ATOM 977 C CA . ALA A 1 119 ? -21.576 8.248 9.514 1.00 50.25 119 ALA A CA 1
ATOM 978 C C . ALA A 1 119 ? -20.059 7.958 9.369 1.00 50.25 119 ALA A C 1
ATOM 980 O O . ALA A 1 119 ? -19.359 8.764 8.755 1.00 50.25 119 ALA A O 1
ATOM 981 N N . ASN A 1 120 ? -19.518 6.826 9.818 1.00 56.25 120 ASN A N 1
ATOM 982 C CA . ASN A 1 120 ? -18.133 6.431 9.527 1.00 56.25 120 ASN A CA 1
ATOM 983 C C . ASN A 1 120 ? -17.939 5.989 8.062 1.00 56.25 120 ASN A C 1
ATOM 985 O O . ASN A 1 120 ? -16.824 5.668 7.648 1.00 56.25 120 ASN A O 1
ATOM 989 N N . SER A 1 121 ? -19.010 6.003 7.262 1.00 61.09 121 SER A N 1
ATOM 990 C CA . SER A 1 121 ? -19.013 5.604 5.856 1.00 61.09 121 SER A CA 1
ATOM 991 C C . SER A 1 121 ? -18.098 6.469 4.992 1.00 61.09 121 SER A C 1
ATOM 993 O O . SER A 1 121 ? -17.403 5.920 4.147 1.00 61.09 121 SER A O 1
ATOM 995 N N . ASN A 1 122 ? -18.009 7.782 5.229 1.00 72.69 122 ASN A N 1
ATOM 996 C CA . ASN A 1 122 ? -17.235 8.674 4.357 1.00 72.69 122 ASN A CA 1
ATOM 997 C C . ASN A 1 122 ? -15.725 8.403 4.422 1.00 72.69 122 ASN A C 1
ATOM 999 O O . ASN A 1 122 ? -15.086 8.264 3.384 1.00 72.69 122 ASN A O 1
ATOM 1003 N N . PHE A 1 123 ? -15.145 8.260 5.617 1.00 70.94 123 PHE A N 1
ATOM 1004 C CA . PHE A 1 123 ? -13.709 7.976 5.755 1.00 70.94 123 PHE A CA 1
ATOM 1005 C C . PHE A 1 123 ? -13.339 6.583 5.244 1.00 70.94 123 PHE A C 1
ATOM 1007 O O . PHE A 1 123 ? -12.293 6.403 4.622 1.00 70.94 123 PHE A O 1
ATOM 1014 N N . LEU A 1 124 ? -14.219 5.605 5.459 1.00 70.44 124 LEU A N 1
ATOM 1015 C CA . LEU A 1 124 ? -14.038 4.244 4.961 1.00 70.44 124 LEU A CA 1
ATOM 1016 C C . LEU A 1 124 ? -14.165 4.170 3.439 1.00 70.44 124 LEU A C 1
ATOM 1018 O O . LEU A 1 124 ? -13.385 3.467 2.802 1.00 70.44 124 LEU A O 1
ATOM 1022 N N . LEU A 1 125 ? -15.089 4.932 2.853 1.00 75.12 125 LEU A N 1
ATOM 1023 C CA . LEU A 1 125 ? -15.260 5.041 1.409 1.00 75.12 125 LEU A CA 1
ATOM 1024 C C . LEU A 1 125 ? -14.057 5.729 0.760 1.00 75.12 125 LEU A C 1
ATOM 1026 O O . LEU A 1 125 ? -13.551 5.246 -0.250 1.00 75.12 125 LEU A O 1
ATOM 1030 N N . VAL A 1 126 ? -13.543 6.800 1.374 1.00 80.31 126 VAL A N 1
ATOM 1031 C CA . VAL A 1 126 ? -12.319 7.461 0.905 1.00 80.31 126 VAL A CA 1
ATOM 1032 C C . VAL A 1 126 ? -11.130 6.500 0.990 1.00 80.31 126 VAL A C 1
ATOM 1034 O O . VAL A 1 126 ? -10.457 6.304 -0.019 1.00 80.31 126 VAL A O 1
ATOM 1037 N N . LYS A 1 127 ? -10.920 5.810 2.121 1.00 77.62 127 LYS A N 1
ATOM 1038 C CA . LYS A 1 127 ? -9.860 4.791 2.246 1.00 77.62 127 LYS A CA 1
ATOM 1039 C C . LYS A 1 127 ? -9.996 3.705 1.172 1.00 77.62 127 LYS A C 1
ATOM 1041 O O . LYS A 1 127 ? -9.025 3.403 0.483 1.00 77.62 127 LYS A O 1
ATOM 1046 N N . ALA A 1 128 ? -11.196 3.155 0.990 1.00 77.62 128 ALA A N 1
ATOM 1047 C CA . ALA A 1 128 ? -11.457 2.138 -0.024 1.00 77.62 128 ALA A CA 1
ATOM 1048 C C . ALA A 1 128 ? -11.163 2.655 -1.441 1.00 77.62 128 ALA A C 1
ATOM 1050 O O . ALA A 1 128 ? -10.577 1.929 -2.238 1.00 77.62 128 ALA A O 1
ATOM 1051 N N . SER A 1 129 ? -11.503 3.911 -1.746 1.00 79.69 129 SER A N 1
ATOM 1052 C CA . SER A 1 129 ? -11.205 4.521 -3.047 1.00 79.69 129 SER A CA 1
ATOM 1053 C C . SER A 1 129 ? -9.704 4.711 -3.289 1.00 79.69 129 SER A C 1
ATOM 1055 O O . SER A 1 129 ? -9.233 4.435 -4.389 1.00 79.69 129 SER A O 1
ATOM 1057 N N . VAL A 1 130 ? -8.936 5.102 -2.264 1.00 78.44 130 VAL A N 1
ATOM 1058 C CA . VAL A 1 130 ? -7.473 5.248 -2.346 1.00 78.44 130 VAL A CA 1
ATOM 1059 C C . VAL A 1 130 ? -6.808 3.892 -2.577 1.00 78.44 130 VAL A C 1
ATOM 1061 O O . VAL A 1 130 ? -5.983 3.769 -3.480 1.00 78.44 130 VAL A O 1
ATOM 1064 N N . ILE A 1 131 ? -7.213 2.859 -1.829 1.00 76.50 131 ILE A N 1
ATOM 1065 C CA . ILE A 1 131 ? -6.701 1.490 -1.999 1.00 76.50 131 ILE A CA 1
ATOM 1066 C C . ILE A 1 131 ? -7.078 0.940 -3.379 1.00 76.50 131 ILE A C 1
ATOM 1068 O O . ILE A 1 131 ? -6.231 0.387 -4.077 1.00 76.50 131 ILE A O 1
ATOM 1072 N N . ALA A 1 132 ? -8.327 1.131 -3.814 1.00 74.50 132 ALA A N 1
ATOM 1073 C CA . ALA A 1 132 ? -8.776 0.697 -5.133 1.00 74.50 132 ALA A CA 1
ATOM 1074 C C . ALA A 1 132 ? -7.991 1.390 -6.255 1.00 74.50 132 ALA A C 1
ATOM 1076 O O . ALA A 1 132 ? -7.552 0.727 -7.193 1.00 74.50 132 ALA A O 1
ATOM 1077 N N . LEU A 1 133 ? -7.752 2.701 -6.145 1.00 77.94 133 LEU A N 1
ATOM 1078 C CA . LEU A 1 133 ? -6.947 3.452 -7.107 1.00 77.94 133 LEU A CA 1
ATOM 1079 C C . LEU A 1 133 ? -5.501 2.938 -7.148 1.00 77.94 133 LEU A C 1
ATOM 1081 O O . LEU A 1 133 ? -4.960 2.717 -8.231 1.00 77.94 133 LEU A O 1
ATOM 1085 N N . ALA A 1 134 ? -4.895 2.694 -5.983 1.00 73.75 134 ALA A N 1
ATOM 1086 C CA . ALA A 1 134 ? -3.556 2.122 -5.877 1.00 73.75 134 ALA A CA 1
ATOM 1087 C C . ALA A 1 134 ? -3.475 0.740 -6.548 1.00 73.75 134 ALA A C 1
ATOM 1089 O O . ALA A 1 134 ? -2.569 0.488 -7.346 1.00 73.75 134 ALA A O 1
ATOM 1090 N N . ALA A 1 135 ? -4.450 -0.133 -6.278 1.00 74.00 135 ALA A N 1
ATOM 1091 C CA . ALA A 1 135 ? -4.533 -1.470 -6.856 1.00 74.00 135 ALA A CA 1
ATOM 1092 C C . ALA A 1 135 ? -4.710 -1.431 -8.381 1.00 74.00 135 ALA A C 1
ATOM 1094 O O . ALA A 1 135 ? -3.974 -2.109 -9.098 1.00 74.00 135 ALA A O 1
ATOM 1095 N N . ILE A 1 136 ? -5.622 -0.595 -8.893 1.00 77.44 136 ILE A N 1
ATOM 1096 C CA . ILE A 1 136 ? -5.836 -0.411 -10.337 1.00 77.44 136 ILE A CA 1
ATOM 1097 C C . ILE A 1 136 ? -4.540 0.051 -11.007 1.00 77.44 136 ILE A C 1
ATOM 1099 O O . ILE A 1 136 ? -4.136 -0.516 -12.019 1.00 77.44 136 ILE A O 1
ATOM 1103 N N . MET A 1 137 ? -3.843 1.028 -10.424 1.00 74.88 137 MET A N 1
ATOM 1104 C CA . MET A 1 137 ? -2.579 1.524 -10.970 1.00 74.88 137 MET A CA 1
ATOM 1105 C C . MET A 1 137 ? -1.480 0.453 -10.971 1.00 74.88 137 MET A C 1
ATOM 1107 O O . MET A 1 137 ? -0.763 0.326 -11.964 1.00 74.88 137 MET A O 1
ATOM 1111 N N . ARG A 1 138 ? -1.367 -0.370 -9.918 1.00 74.81 138 ARG A N 1
ATOM 1112 C CA . ARG A 1 138 ? -0.428 -1.510 -9.884 1.00 74.81 138 ARG A CA 1
ATOM 1113 C C . ARG A 1 138 ? -0.752 -2.542 -10.966 1.00 74.81 138 ARG A C 1
ATOM 1115 O O . ARG A 1 138 ? 0.155 -2.981 -11.671 1.00 74.81 138 ARG A O 1
ATOM 1122 N N . ILE A 1 139 ? -2.031 -2.877 -11.146 1.00 74.75 139 ILE A N 1
ATOM 1123 C CA . ILE A 1 139 ? -2.490 -3.793 -12.201 1.00 74.75 139 ILE A CA 1
ATOM 1124 C C . ILE A 1 139 ? -2.149 -3.227 -13.584 1.00 74.75 139 ILE A C 1
ATOM 1126 O O . ILE A 1 139 ? -1.603 -3.948 -14.416 1.00 74.75 139 ILE A O 1
ATOM 1130 N N . LEU A 1 140 ? -2.395 -1.936 -13.824 1.00 75.94 140 LEU A N 1
ATOM 1131 C CA . LEU A 1 140 ? -2.047 -1.281 -15.087 1.00 75.94 140 LEU A CA 1
ATOM 1132 C C . LEU A 1 140 ? -0.540 -1.341 -15.364 1.00 75.94 140 LEU A C 1
ATOM 1134 O O . LEU A 1 140 ? -0.143 -1.703 -16.468 1.00 75.94 140 LEU A O 1
ATOM 1138 N N . VAL A 1 141 ? 0.306 -1.055 -14.369 1.00 73.00 141 VAL A N 1
ATOM 1139 C CA . VAL A 1 141 ? 1.771 -1.158 -14.502 1.00 73.00 141 VAL A CA 1
ATOM 1140 C C . VAL A 1 141 ? 2.201 -2.594 -14.815 1.00 73.00 141 VAL A C 1
ATOM 1142 O O . VAL A 1 141 ? 3.019 -2.805 -15.712 1.00 73.00 141 VAL A O 1
ATOM 1145 N N . PHE A 1 142 ? 1.628 -3.586 -14.129 1.00 71.94 142 PHE A N 1
ATOM 1146 C CA . PHE A 1 142 ? 1.915 -5.000 -14.373 1.00 71.94 142 PHE A CA 1
ATOM 1147 C C . PHE A 1 142 ? 1.527 -5.427 -15.794 1.00 71.94 142 PHE A C 1
ATOM 1149 O O . PHE A 1 142 ? 2.317 -6.069 -16.491 1.00 71.94 142 PHE A O 1
ATOM 1156 N N . ILE A 1 143 ? 0.339 -5.021 -16.252 1.00 68.94 143 ILE A N 1
ATOM 1157 C CA . ILE A 1 143 ? -0.137 -5.281 -17.614 1.00 68.94 143 ILE A CA 1
ATOM 1158 C C . ILE A 1 143 ? 0.796 -4.627 -18.628 1.00 68.94 143 ILE A C 1
ATOM 1160 O O . ILE A 1 143 ? 1.267 -5.315 -19.524 1.00 68.94 143 ILE A O 1
ATOM 1164 N N . LEU A 1 144 ? 1.121 -3.339 -18.473 1.00 69.50 144 LEU A N 1
ATOM 1165 C CA . LEU A 1 144 ? 2.017 -2.627 -19.390 1.00 69.50 144 LEU A CA 1
ATOM 1166 C C . LEU A 1 144 ? 3.369 -3.335 -19.503 1.00 69.50 144 LEU A C 1
ATOM 1168 O O . LEU A 1 144 ? 3.843 -3.601 -20.606 1.00 69.50 144 LEU A O 1
ATOM 1172 N N . LYS A 1 145 ? 3.950 -3.728 -18.370 1.00 66.69 145 LYS A N 1
ATOM 1173 C CA . LYS A 1 145 ? 5.222 -4.449 -18.322 1.00 66.69 145 LYS A CA 1
ATOM 1174 C C . LYS A 1 145 ? 5.156 -5.811 -19.016 1.00 66.69 145 LYS A C 1
ATOM 1176 O O . LYS A 1 145 ? 6.094 -6.197 -19.715 1.00 66.69 145 LYS A O 1
ATOM 1181 N N . ARG A 1 146 ? 4.050 -6.542 -18.852 1.00 65.88 146 ARG A N 1
ATOM 1182 C CA . ARG A 1 146 ? 3.861 -7.859 -19.473 1.00 65.88 146 ARG A CA 1
ATOM 1183 C C . ARG A 1 146 ? 3.530 -7.757 -20.961 1.00 65.88 146 ARG A C 1
ATOM 1185 O O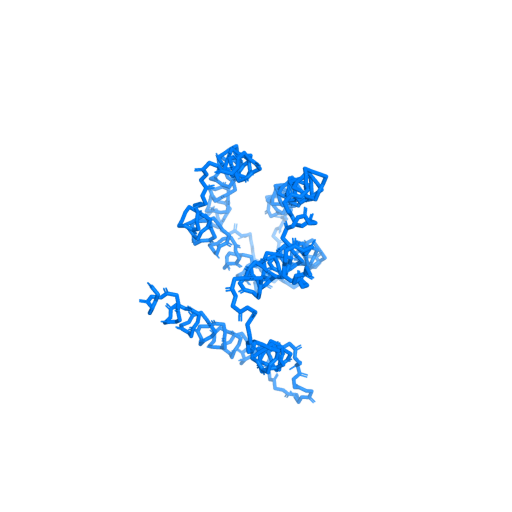 . ARG A 1 146 ? 4.072 -8.529 -21.743 1.00 65.88 146 ARG A O 1
ATOM 1192 N N . CYS A 1 147 ? 2.739 -6.767 -21.366 1.00 62.50 147 CYS A N 1
ATOM 1193 C CA . CYS A 1 147 ? 2.478 -6.451 -22.768 1.00 62.50 147 CYS A CA 1
ATOM 1194 C C . CYS A 1 147 ? 3.767 -6.085 -23.512 1.00 62.50 147 CYS A C 1
ATOM 1196 O O . CYS A 1 147 ? 3.958 -6.552 -24.626 1.00 62.50 147 CYS A O 1
ATOM 1198 N N . ILE A 1 148 ? 4.685 -5.333 -22.891 1.00 62.12 148 ILE A N 1
ATOM 1199 C CA . ILE A 1 148 ? 5.997 -5.025 -23.488 1.00 62.12 148 ILE A CA 1
ATOM 1200 C C . ILE A 1 148 ? 6.818 -6.306 -23.717 1.00 62.12 148 ILE A C 1
ATOM 1202 O O . ILE A 1 148 ? 7.415 -6.458 -24.781 1.00 62.12 148 ILE A O 1
ATOM 1206 N N . LYS A 1 149 ? 6.803 -7.257 -22.770 1.00 58.31 149 LYS A N 1
ATOM 1207 C CA . LYS A 1 149 ? 7.526 -8.538 -22.894 1.00 58.31 149 LYS A CA 1
ATOM 1208 C C . LYS A 1 149 ? 6.910 -9.524 -23.900 1.00 58.31 149 LYS A C 1
ATOM 1210 O O . LYS A 1 149 ? 7.642 -10.345 -24.437 1.00 58.31 149 LYS A O 1
ATOM 1215 N N . VAL A 1 150 ? 5.594 -9.478 -24.128 1.00 55.84 150 VAL A N 1
ATOM 1216 C CA . VAL A 1 150 ? 4.825 -10.493 -24.894 1.00 55.84 150 VAL A CA 1
ATOM 1217 C C . VAL A 1 150 ? 4.252 -9.920 -26.207 1.00 55.84 150 VAL A C 1
ATOM 1219 O O . VAL A 1 150 ? 3.355 -10.488 -26.830 1.00 55.84 150 VAL A O 1
ATOM 1222 N N . CYS A 1 151 ? 4.756 -8.770 -26.654 1.00 50.91 151 CYS A N 1
ATOM 1223 C CA . CYS A 1 151 ? 4.316 -8.098 -27.877 1.00 50.91 151 CYS A CA 1
ATOM 1224 C C . CYS A 1 151 ? 4.822 -8.799 -29.153 1.00 50.91 151 CYS A C 1
ATOM 1226 O O . CYS A 1 151 ? 5.687 -8.275 -29.847 1.00 50.91 151 CYS A O 1
ATOM 1228 N N . ASP A 1 152 ? 4.205 -9.943 -29.458 1.00 47.28 152 ASP A N 1
ATOM 1229 C CA . ASP A 1 152 ? 3.786 -10.276 -30.825 1.00 47.28 152 ASP A CA 1
ATOM 1230 C C . ASP A 1 152 ? 2.274 -10.624 -30.933 1.00 47.28 152 ASP A C 1
ATOM 1232 O O . ASP A 1 152 ? 1.720 -10.470 -32.015 1.00 47.28 152 ASP A O 1
ATOM 1236 N N . GLU A 1 153 ? 1.527 -10.963 -29.857 1.00 48.72 153 GLU A N 1
ATOM 1237 C CA . GLU A 1 153 ? 0.106 -11.407 -30.008 1.00 48.72 153 GLU A CA 1
ATOM 1238 C C . GLU A 1 153 ? -0.930 -10.895 -28.964 1.00 48.72 153 GLU A C 1
ATOM 1240 O O . GLU A 1 153 ? -2.102 -11.273 -28.985 1.00 48.72 153 GLU A O 1
ATOM 1245 N N . CYS A 1 154 ? -0.573 -10.008 -28.028 1.00 46.66 154 CYS A N 1
ATOM 1246 C CA . CYS A 1 154 ? -1.316 -9.899 -26.756 1.00 46.66 154 CYS A CA 1
ATOM 1247 C C . CYS A 1 154 ? -2.562 -8.969 -26.702 1.00 46.66 154 CYS A C 1
ATOM 1249 O O . CYS A 1 154 ? -3.229 -8.914 -25.664 1.00 46.66 154 CYS A O 1
ATOM 1251 N N . ILE A 1 155 ? -2.930 -8.256 -27.778 1.00 49.91 155 ILE A N 1
ATOM 1252 C CA . ILE A 1 155 ? -4.060 -7.292 -27.763 1.00 49.91 155 ILE A CA 1
ATOM 1253 C C . ILE A 1 155 ? -5.419 -7.982 -27.513 1.00 49.91 155 ILE A C 1
ATOM 1255 O O . ILE A 1 155 ? -6.296 -7.400 -26.875 1.00 49.91 155 ILE A O 1
ATOM 1259 N N . SER A 1 156 ? -5.596 -9.246 -27.924 1.00 48.03 156 SER A N 1
ATOM 1260 C CA . SER A 1 156 ? -6.875 -9.962 -27.744 1.00 48.03 156 SER A CA 1
ATOM 1261 C C . SER A 1 156 ? -7.129 -10.419 -26.294 1.00 48.03 156 SER A C 1
ATOM 1263 O O . SER A 1 156 ? -8.278 -10.562 -25.875 1.00 48.03 156 SER A O 1
ATOM 1265 N N . CYS A 1 157 ? -6.068 -10.584 -25.495 1.00 47.78 157 CYS A N 1
ATOM 1266 C CA . CYS A 1 157 ? -6.168 -11.027 -24.102 1.00 47.78 157 CYS A CA 1
ATOM 1267 C C . CYS A 1 157 ? -6.573 -9.875 -23.159 1.00 47.78 157 CYS A C 1
ATOM 1269 O O . CYS A 1 157 ? -7.290 -10.082 -22.180 1.00 47.78 157 CYS A O 1
ATOM 1271 N N . PHE A 1 158 ? -6.180 -8.642 -23.504 1.00 50.41 158 PHE A N 1
ATOM 1272 C CA . PHE A 1 158 ? -6.497 -7.422 -22.753 1.00 50.41 158 PHE A CA 1
ATOM 1273 C C . PHE A 1 158 ? -8.006 -7.140 -22.687 1.00 50.41 158 PHE A C 1
ATOM 1275 O O . PHE A 1 158 ? -8.523 -6.816 -21.619 1.00 50.41 158 PHE A O 1
ATOM 1282 N N . LEU A 1 159 ? -8.727 -7.344 -23.794 1.00 50.81 159 LEU A N 1
ATOM 1283 C CA . LEU A 1 159 ? -10.183 -7.160 -23.844 1.00 50.81 159 LEU A CA 1
ATOM 1284 C C . LEU A 1 159 ? -10.924 -8.150 -22.928 1.00 50.81 159 LEU A C 1
ATOM 1286 O O . LEU A 1 159 ? -11.839 -7.753 -22.216 1.00 50.81 159 LEU A O 1
ATOM 1290 N N . ARG A 1 160 ? -10.464 -9.406 -22.837 1.00 51.47 160 ARG A N 1
ATOM 1291 C CA . ARG A 1 160 ? -11.109 -10.433 -21.995 1.00 51.47 160 ARG A CA 1
ATOM 1292 C C . ARG A 1 160 ? -10.913 -10.219 -20.493 1.00 51.47 160 ARG A C 1
ATOM 1294 O O . ARG A 1 160 ? -11.772 -10.609 -19.706 1.00 51.47 160 ARG A O 1
ATOM 1301 N N . LEU A 1 161 ? -9.795 -9.621 -20.075 1.00 49.28 161 LEU A N 1
ATOM 1302 C CA . LEU A 1 161 ? -9.536 -9.356 -18.655 1.00 49.28 161 LEU A CA 1
ATOM 1303 C C . LEU A 1 161 ? -10.342 -8.148 -18.147 1.00 49.28 161 LEU A C 1
ATOM 1305 O O . LEU A 1 161 ? -10.857 -8.175 -17.029 1.00 49.28 161 LEU A O 1
ATOM 1309 N N . LEU A 1 162 ? -10.478 -7.113 -18.982 1.00 47.50 162 LEU A N 1
ATOM 1310 C CA . LEU A 1 162 ? -11.293 -5.930 -18.691 1.00 47.50 162 LEU A CA 1
ATOM 1311 C C . LEU A 1 162 ? -12.780 -6.280 -18.580 1.00 47.50 162 LEU A C 1
ATOM 1313 O O . LEU A 1 162 ? -13.437 -5.810 -17.652 1.00 47.50 162 LEU A O 1
ATOM 1317 N N . ASP A 1 163 ? -13.268 -7.187 -19.429 1.00 48.00 163 ASP A N 1
ATOM 1318 C CA . ASP A 1 163 ? -14.622 -7.731 -19.306 1.00 48.00 163 ASP A CA 1
ATOM 1319 C C . ASP A 1 163 ? -14.835 -8.406 -17.938 1.00 48.00 163 ASP A C 1
ATOM 1321 O O . ASP A 1 163 ? -15.825 -8.131 -17.262 1.00 48.00 163 ASP A O 1
ATOM 1325 N N . CYS A 1 164 ? -13.878 -9.201 -17.445 1.00 43.03 164 CYS A N 1
ATOM 1326 C CA . CYS A 1 164 ? -13.978 -9.841 -16.124 1.00 43.03 164 CYS A CA 1
ATOM 1327 C C . CYS A 1 164 ? -14.027 -8.844 -14.951 1.00 43.03 164 CYS A C 1
ATOM 1329 O O . CYS A 1 164 ? -14.783 -9.044 -13.999 1.00 43.03 164 CYS A O 1
ATOM 1331 N N . VAL A 1 165 ? -13.235 -7.767 -14.997 1.00 46.59 165 VAL A N 1
ATOM 1332 C CA . VAL A 1 165 ? -13.205 -6.757 -13.922 1.00 46.59 165 VAL A CA 1
ATOM 1333 C C . VAL A 1 165 ? -14.469 -5.892 -13.943 1.00 46.59 165 VAL A C 1
ATOM 1335 O O . VAL A 1 165 ? -15.036 -5.613 -12.885 1.00 46.59 165 VAL A O 1
ATOM 1338 N N . CYS A 1 166 ? -14.969 -5.530 -15.128 1.00 42.97 166 CYS A N 1
ATOM 1339 C CA . CYS A 1 166 ? -16.229 -4.802 -15.270 1.00 42.97 166 CYS A CA 1
ATOM 1340 C C . CYS A 1 166 ? -17.441 -5.639 -14.832 1.00 42.97 166 CYS A C 1
ATOM 1342 O O . CYS A 1 166 ? -18.319 -5.105 -14.155 1.00 42.97 166 CYS A O 1
ATOM 1344 N N . TYR A 1 167 ? -17.466 -6.949 -15.107 1.00 43.34 167 TYR A N 1
ATOM 1345 C CA . TYR A 1 167 ? -18.527 -7.842 -14.616 1.00 43.34 167 TYR A CA 1
ATOM 1346 C C . TYR A 1 167 ? -18.571 -7.954 -13.082 1.00 43.34 167 TYR A C 1
ATOM 1348 O O . TYR A 1 167 ? -19.641 -8.175 -12.518 1.00 43.34 167 TYR A O 1
ATOM 1356 N N . CYS A 1 168 ? -17.447 -7.749 -12.390 1.00 41.59 168 CYS A N 1
ATOM 1357 C CA . CYS A 1 168 ? -17.397 -7.724 -10.924 1.00 41.59 168 CYS A CA 1
ATOM 1358 C C . CYS A 1 168 ? -17.849 -6.386 -10.304 1.00 41.59 168 CYS A C 1
ATOM 1360 O O . CYS A 1 168 ? -18.165 -6.351 -9.115 1.00 41.59 168 CYS A O 1
ATOM 1362 N N . LEU A 1 169 ? -17.879 -5.293 -11.076 1.00 37.12 169 LEU A N 1
ATOM 1363 C CA . LEU A 1 169 ? -18.148 -3.931 -10.588 1.00 37.12 169 LEU A CA 1
ATOM 1364 C C . LEU A 1 169 ? -19.571 -3.425 -10.861 1.00 37.12 169 LEU A C 1
ATOM 1366 O O . LEU A 1 169 ? -19.940 -2.380 -10.330 1.00 37.12 169 LEU A O 1
ATOM 1370 N N . VAL A 1 170 ? -20.382 -4.138 -11.650 1.00 38.81 170 VAL A N 1
ATOM 1371 C CA . VAL A 1 170 ? -21.776 -3.750 -11.916 1.00 38.81 170 VAL A CA 1
ATOM 1372 C C . VAL A 1 170 ? -22.697 -4.328 -10.831 1.00 38.81 170 VAL A C 1
ATOM 1374 O O . VAL A 1 170 ? -22.898 -5.543 -10.779 1.00 38.81 170 VAL A O 1
ATOM 1377 N N . PRO A 1 171 ? -23.302 -3.500 -9.957 1.00 39.78 171 PRO A N 1
ATOM 1378 C CA . PRO A 1 171 ? -24.294 -3.984 -9.013 1.00 39.78 171 PRO A CA 1
ATOM 1379 C C . PRO A 1 171 ? -25.600 -4.282 -9.762 1.00 39.78 171 PRO A C 1
ATOM 1381 O O . PRO A 1 171 ? -26.245 -3.383 -10.297 1.00 39.78 171 PRO A O 1
ATOM 1384 N N . SER A 1 172 ? -26.000 -5.556 -9.784 1.00 39.12 172 SER A N 1
ATOM 1385 C CA . SER A 1 172 ? -27.317 -5.993 -10.264 1.00 39.12 172 SER A CA 1
ATOM 1386 C C . SER A 1 172 ? -28.423 -5.278 -9.483 1.00 39.12 172 SER A C 1
ATOM 1388 O O . SER A 1 172 ? -28.575 -5.468 -8.274 1.00 39.12 172 SER A O 1
ATOM 1390 N N . SER A 1 173 ? -29.200 -4.455 -10.184 1.00 40.84 173 SER A N 1
ATOM 1391 C CA . SER A 1 173 ? -30.284 -3.597 -9.693 1.00 40.84 173 SER A CA 1
ATOM 1392 C C . SER A 1 173 ? -31.565 -4.368 -9.335 1.00 40.84 173 SER A C 1
ATOM 1394 O O . SER A 1 173 ? -32.669 -3.979 -9.705 1.00 40.84 173 SER A O 1
ATOM 1396 N N . SER A 1 174 ? -31.445 -5.459 -8.580 1.00 43.19 174 SER A N 1
ATOM 1397 C CA . SER A 1 174 ? -32.593 -6.227 -8.089 1.00 43.19 174 SER A CA 1
ATOM 1398 C C . SER A 1 174 ? -32.595 -6.285 -6.564 1.00 43.19 174 SER A C 1
ATOM 1400 O O . SER A 1 174 ? -31.580 -6.592 -5.937 1.00 43.19 174 SER A O 1
ATOM 1402 N N . SER A 1 175 ? -33.752 -5.977 -5.979 1.00 44.78 175 SER A N 1
ATOM 1403 C CA . SER A 1 175 ? -34.068 -5.765 -4.561 1.00 44.78 175 SER A CA 1
ATOM 1404 C C . SER A 1 175 ? -33.851 -6.986 -3.649 1.00 44.78 175 SER A C 1
ATOM 1406 O O . SER A 1 175 ? -34.786 -7.477 -3.018 1.00 44.78 175 SER A O 1
ATOM 1408 N N . LEU A 1 176 ? -32.618 -7.487 -3.557 1.00 48.00 176 LEU A N 1
ATOM 1409 C CA . LEU A 1 176 ? -32.255 -8.585 -2.664 1.00 48.00 176 LEU A CA 1
ATOM 1410 C C . LEU A 1 176 ? -31.597 -8.056 -1.380 1.00 48.00 176 LEU A C 1
ATOM 1412 O O . LEU A 1 176 ? -30.755 -7.147 -1.418 1.00 48.00 176 LEU A O 1
ATOM 1416 N N . SER A 1 177 ? -32.040 -8.625 -0.257 1.00 51.72 177 SER A N 1
ATOM 1417 C CA . SER A 1 177 ? -31.812 -8.177 1.119 1.00 51.72 177 SER A CA 1
ATOM 1418 C C . SER A 1 177 ? -30.329 -8.035 1.499 1.00 51.72 177 SER A C 1
ATOM 1420 O O . SER A 1 177 ? -29.466 -8.812 1.085 1.00 51.72 177 SER A O 1
ATOM 1422 N N . HIS A 1 178 ? -30.036 -7.032 2.336 1.00 48.88 178 HIS A N 1
ATOM 1423 C CA . HIS A 1 178 ? -28.683 -6.604 2.725 1.00 48.88 178 HIS A CA 1
ATOM 1424 C C . HIS A 1 178 ? -27.781 -7.717 3.303 1.00 48.88 178 HIS A C 1
ATOM 1426 O O . HIS A 1 178 ? -26.563 -7.639 3.152 1.00 48.88 178 HIS A O 1
ATOM 1432 N N . ARG A 1 179 ? -28.341 -8.780 3.905 1.00 44.44 179 ARG A N 1
ATOM 1433 C CA . ARG A 1 179 ? -27.558 -9.908 4.453 1.00 44.44 179 ARG A CA 1
ATOM 1434 C C . ARG A 1 179 ? -26.978 -10.845 3.385 1.00 44.44 179 ARG A C 1
ATOM 1436 O O . ARG A 1 179 ? -25.902 -11.392 3.603 1.00 44.44 179 ARG A O 1
ATOM 1443 N N . LEU A 1 180 ? -27.629 -11.003 2.228 1.00 46.16 180 LEU A N 1
ATOM 1444 C CA . LEU A 1 180 ? -27.125 -11.870 1.150 1.00 46.16 180 LEU A CA 1
ATOM 1445 C C . LEU A 1 180 ? -26.015 -11.209 0.316 1.00 46.16 180 LEU A C 1
ATOM 1447 O O . LEU A 1 180 ? -25.161 -11.914 -0.222 1.00 46.16 180 LEU A O 1
ATOM 1451 N N . ARG A 1 181 ? -25.961 -9.869 0.267 1.00 46.53 181 ARG A N 1
ATOM 1452 C CA . ARG A 1 181 ? -24.912 -9.132 -0.466 1.00 46.53 181 ARG A CA 1
ATOM 1453 C C . ARG A 1 181 ? -23.523 -9.315 0.137 1.00 46.53 181 ARG A C 1
ATOM 1455 O O . ARG A 1 181 ? -22.568 -9.461 -0.615 1.00 46.53 181 ARG A O 1
ATOM 1462 N N . GLY A 1 182 ? -23.405 -9.364 1.466 1.00 47.00 182 GLY A N 1
ATOM 1463 C CA . GLY A 1 182 ? -22.115 -9.584 2.133 1.00 47.00 182 GLY A CA 1
ATOM 1464 C C . GLY A 1 182 ? -21.514 -10.957 1.816 1.00 47.00 182 GLY A C 1
ATOM 1465 O O . GLY A 1 182 ? -20.326 -11.063 1.522 1.00 47.00 182 GLY A O 1
ATOM 1466 N N . MET A 1 183 ? -22.350 -12.002 1.786 1.00 45.41 183 MET A N 1
ATOM 1467 C CA . MET A 1 183 ? -21.910 -13.361 1.449 1.00 45.41 183 MET A CA 1
ATOM 1468 C C . MET A 1 183 ? -21.610 -13.530 -0.044 1.00 45.41 183 MET A C 1
ATOM 1470 O O . MET A 1 183 ? -20.617 -14.163 -0.387 1.00 45.41 183 MET A O 1
ATOM 1474 N N . GLN A 1 184 ? -22.401 -12.932 -0.941 1.00 44.16 184 GLN A N 1
ATOM 1475 C CA . GLN A 1 184 ? -22.106 -12.981 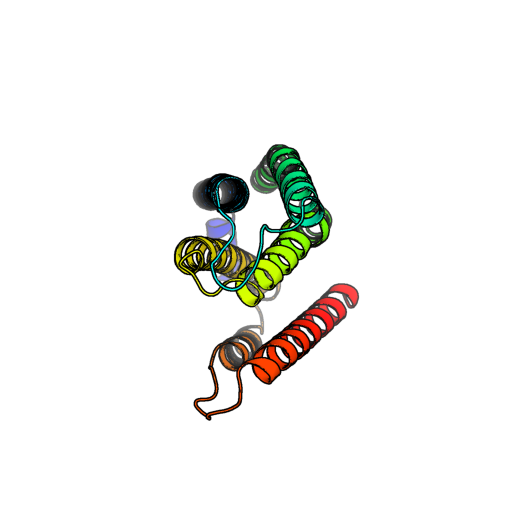-2.379 1.00 44.16 184 GLN A CA 1
ATOM 1476 C C . GLN A 1 184 ? -20.838 -12.203 -2.745 1.00 44.16 184 GLN A C 1
ATOM 1478 O O . GLN A 1 184 ? -20.056 -12.684 -3.561 1.00 44.16 184 GLN A O 1
ATOM 1483 N N . LEU A 1 185 ? -20.581 -11.058 -2.104 1.00 48.53 185 LEU A N 1
ATOM 1484 C CA . LEU A 1 185 ? -19.342 -10.310 -2.311 1.00 48.53 185 LEU A CA 1
ATOM 1485 C C . LEU A 1 185 ? -18.128 -11.106 -1.807 1.00 48.53 185 LEU A C 1
ATOM 1487 O O . LEU A 1 185 ? -17.130 -11.204 -2.514 1.00 48.53 185 LEU A O 1
ATOM 1491 N N . ALA A 1 186 ? -18.233 -11.751 -0.640 1.00 47.53 186 ALA A N 1
ATOM 1492 C CA . ALA A 1 186 ? -17.171 -12.602 -0.103 1.00 47.53 186 ALA A CA 1
ATOM 1493 C C . ALA A 1 186 ? -16.877 -13.822 -0.998 1.00 47.53 186 ALA A C 1
ATOM 1495 O O . ALA A 1 186 ? -15.714 -14.153 -1.220 1.00 47.53 186 ALA A O 1
ATOM 1496 N N . VAL A 1 187 ? -17.908 -14.458 -1.567 1.00 49.84 187 VAL A N 1
ATOM 1497 C CA . VAL A 1 187 ? -17.747 -15.595 -2.493 1.00 49.84 187 VAL A CA 1
ATOM 1498 C C . VAL A 1 187 ? -17.162 -15.150 -3.838 1.00 49.84 187 VAL A C 1
ATOM 1500 O O . VAL A 1 187 ? -16.296 -15.839 -4.376 1.00 49.84 187 VAL A O 1
ATOM 1503 N N . SER A 1 188 ? -17.569 -13.994 -4.369 1.00 48.47 188 SER A N 1
ATOM 1504 C CA . SER A 1 188 ? -17.001 -13.451 -5.611 1.00 48.47 188 SER A CA 1
ATOM 1505 C C . SER A 1 188 ? -15.551 -12.999 -5.437 1.00 48.47 188 SER A C 1
ATOM 1507 O O . SER A 1 188 ? -14.718 -13.313 -6.283 1.00 48.47 188 SER A O 1
ATOM 1509 N N . ILE A 1 189 ? -15.211 -12.353 -4.317 1.00 50.62 189 ILE A N 1
ATOM 1510 C CA . ILE A 1 189 ? -13.826 -11.993 -3.979 1.00 50.62 189 ILE A CA 1
ATOM 1511 C C . ILE A 1 189 ? -12.981 -13.257 -3.781 1.00 50.62 189 ILE A C 1
ATOM 1513 O O . ILE A 1 189 ? -11.882 -13.342 -4.321 1.00 50.62 189 ILE A O 1
ATOM 1517 N N . SER A 1 190 ? -13.508 -14.276 -3.094 1.00 46.75 190 SER A N 1
ATOM 1518 C CA . SER A 1 190 ? -12.841 -15.573 -2.920 1.00 46.75 190 SER A CA 1
ATOM 1519 C C . SER A 1 190 ? -12.560 -16.270 -4.254 1.00 46.75 190 SER A C 1
ATOM 1521 O O . SER A 1 190 ? -11.450 -16.765 -4.449 1.00 46.75 190 SER A O 1
ATOM 1523 N N . ARG A 1 191 ? -13.513 -16.264 -5.198 1.00 45.16 191 ARG A N 1
ATOM 1524 C CA . ARG A 1 191 ? -13.326 -16.820 -6.551 1.00 45.16 191 ARG A CA 1
ATOM 1525 C C . ARG A 1 191 ? -12.326 -16.021 -7.379 1.00 45.16 191 ARG A C 1
ATOM 1527 O O . ARG A 1 191 ? -11.497 -16.615 -8.062 1.00 45.16 191 ARG A O 1
ATOM 1534 N N . CYS A 1 192 ? -12.353 -14.693 -7.292 1.00 45.03 192 CYS A N 1
ATOM 1535 C CA . CYS A 1 192 ? -11.366 -13.845 -7.961 1.00 45.03 192 CYS A CA 1
ATOM 1536 C C . CYS A 1 192 ? -9.956 -14.095 -7.403 1.00 45.03 192 CYS A C 1
ATOM 1538 O O . CYS A 1 192 ? -9.020 -14.288 -8.173 1.00 45.03 192 CYS A O 1
ATOM 1540 N N . LEU A 1 193 ? -9.819 -14.195 -6.076 1.00 45.38 193 LEU A N 1
ATOM 1541 C CA . LEU A 1 193 ? -8.557 -14.498 -5.397 1.00 45.38 193 LEU A CA 1
ATOM 1542 C C . LEU A 1 193 ? -8.042 -15.902 -5.715 1.00 45.38 193 LEU A C 1
ATOM 1544 O O . LEU A 1 193 ? -6.853 -16.053 -5.956 1.00 45.38 193 LEU A O 1
ATOM 1548 N N . THR A 1 194 ? -8.904 -16.922 -5.771 1.00 46.50 194 THR A N 1
ATOM 1549 C CA . THR A 1 194 ? -8.481 -18.284 -6.153 1.00 46.50 194 THR A CA 1
ATOM 1550 C C . THR A 1 194 ? -8.087 -18.369 -7.620 1.00 46.50 194 THR A C 1
ATOM 1552 O O . THR A 1 194 ? -7.121 -19.048 -7.948 1.00 46.50 194 THR A O 1
ATOM 1555 N N . THR A 1 195 ? -8.772 -17.648 -8.507 1.00 45.75 195 THR A N 1
ATOM 1556 C CA . THR A 1 195 ? -8.399 -17.602 -9.929 1.00 45.75 195 THR A CA 1
ATOM 1557 C C . THR A 1 195 ? -7.077 -16.856 -10.119 1.00 45.75 195 THR A C 1
ATOM 1559 O O . THR A 1 195 ? -6.201 -17.335 -10.831 1.00 45.75 195 THR A O 1
ATOM 1562 N N . PHE A 1 196 ? -6.888 -15.733 -9.420 1.00 43.66 196 PHE A N 1
ATOM 1563 C CA . PHE A 1 196 ? -5.629 -14.992 -9.403 1.00 43.66 196 PHE A CA 1
ATOM 1564 C C . PHE A 1 196 ? -4.482 -15.831 -8.820 1.00 43.66 196 PHE A C 1
ATOM 1566 O O . PHE A 1 196 ? -3.416 -15.905 -9.420 1.00 43.66 196 PHE A O 1
ATOM 1573 N N . TRP A 1 197 ? -4.721 -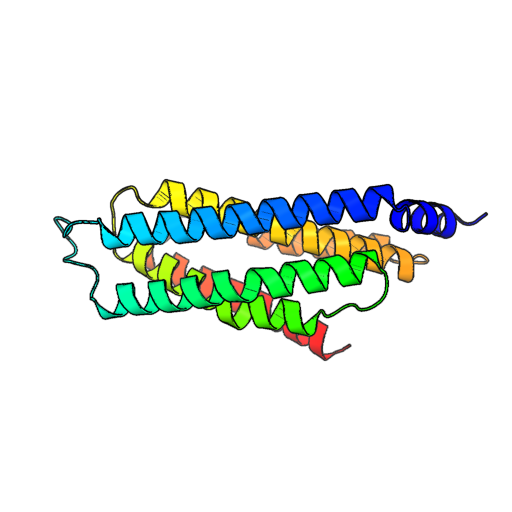16.531 -7.707 1.00 40.00 197 TRP A N 1
ATOM 1574 C CA . TRP A 1 197 ? -3.754 -17.421 -7.059 1.00 40.00 197 TRP A CA 1
ATOM 1575 C C . TRP A 1 197 ? -3.359 -18.602 -7.946 1.00 40.00 197 TRP A C 1
ATOM 1577 O O . TRP A 1 197 ? -2.178 -18.909 -8.063 1.00 40.00 197 TRP A O 1
ATOM 1587 N N . ASN A 1 198 ? -4.319 -19.234 -8.623 1.00 41.16 198 ASN A N 1
ATOM 1588 C CA . ASN A 1 198 ? -4.043 -20.347 -9.530 1.00 41.16 198 ASN A CA 1
ATOM 1589 C C . ASN A 1 198 ? -3.245 -19.901 -10.760 1.00 41.16 198 ASN A C 1
ATOM 1591 O O . ASN A 1 198 ? -2.355 -20.624 -11.192 1.00 41.16 198 ASN A O 1
ATOM 1595 N N . VAL A 1 199 ? -3.517 -18.704 -11.290 1.00 43.44 199 VAL A N 1
ATOM 1596 C CA . VAL A 1 199 ? -2.717 -18.121 -12.378 1.00 43.44 199 VAL A CA 1
ATOM 1597 C C . VAL A 1 199 ? -1.311 -17.761 -11.888 1.00 43.44 199 VAL A C 1
ATOM 1599 O O . VAL A 1 199 ? -0.341 -18.021 -12.594 1.00 43.44 199 VAL A O 1
ATOM 1602 N N . TYR A 1 200 ? -1.184 -17.224 -10.673 1.00 39.91 200 TYR A N 1
ATOM 1603 C CA . TYR A 1 200 ? 0.099 -16.850 -10.074 1.00 39.91 200 TYR A CA 1
ATOM 1604 C C . TYR A 1 200 ? 0.980 -18.065 -9.732 1.00 39.91 200 TYR A C 1
ATOM 1606 O O . TYR A 1 200 ? 2.173 -18.020 -9.985 1.00 39.91 200 TYR A O 1
ATOM 1614 N N . MET A 1 201 ? 0.402 -19.161 -9.226 1.00 33.53 201 MET A N 1
ATOM 1615 C CA . MET A 1 201 ? 1.113 -20.413 -8.893 1.00 33.53 201 MET A CA 1
ATOM 1616 C C . MET A 1 201 ? 1.426 -21.302 -10.106 1.00 33.53 201 MET A C 1
ATOM 1618 O O . MET A 1 201 ? 2.173 -22.268 -9.981 1.00 33.53 201 MET A O 1
ATOM 1622 N N . SER A 1 202 ? 0.825 -21.023 -11.265 1.00 34.78 202 SER A N 1
ATOM 1623 C CA . SER A 1 202 ? 1.119 -21.724 -12.526 1.00 34.78 202 SER A CA 1
ATOM 1624 C C . SER A 1 202 ? 2.280 -21.107 -13.325 1.00 34.78 202 SER A C 1
ATOM 1626 O O . SER A 1 202 ? 2.570 -21.569 -14.429 1.00 34.78 202 SER A O 1
ATOM 1628 N N . ILE A 1 203 ? 2.914 -20.065 -12.777 1.00 37.41 203 ILE A N 1
ATOM 1629 C CA . ILE A 1 203 ? 4.109 -19.372 -13.286 1.00 37.41 203 ILE A CA 1
ATOM 1630 C C . ILE A 1 203 ? 5.276 -19.710 -12.361 1.00 37.41 203 ILE A C 1
ATOM 1632 O O . ILE A 1 203 ? 6.381 -19.938 -12.899 1.00 37.41 203 ILE A O 1
#

Foldseek 3Di:
DDPLVVLVCVCLPLVNLVVVLVVVLVLLVVLLVLLVVLLVCLVPDAQDPVGGRDPPVLSVLSVVLSVVSVVCSVVVSVQSVCVSVVNDDCPVSVVVCCVSRVVVNVVSVVVVPVRDPDDPCVSVVVSVVSVVVVVVVVVVVVVSVVCSVPPPDCPVVVVVVVVVVVVLPDPDPDPDDPVVVVVVNVVSVVVVVVVVVVVVVVD

Radius of gyration: 19.95 Å; chains: 1; bounding box: 52×32×59 Å

Sequence (203 aa):
MSCSKKIEDFYNSSLIKWIRFIFFLGLNILNIVFVWLLFYSVAVAKEGLVFGNPGNLIKYSLLSFIILDTLSFPSEVYFDWQEIMNKFEDDAYRAATIWLSEFPQMVINCVIVACREEANSNFLLVKASVIALAAIMRILVFILKRCIKVCDECISCFLRLLDCVCYCLVPSSSSLSHRLRGMQLAVSISRCLTTFWNVYMSI

pLDDT: mean 70.9, std 17.93, range [33.53, 94.38]

Organism: Dreissena polymorpha (NCBI:txid45954)

Secondary structure (DSSP, 8-state):
--HHHHHHHHHT-HHHHHHHHHHHHHHHHHHHHHHHHHHHHHHHPPPPSSS-PPPHHHHHHHHHHHHHHHHHHHHHHHHHHHHHTTS---HHHHHHHIIIIIHHHHHHHHHHHHT--SSTHHHHHHHHHHHHHHHHHHHHHHHHHHHHHTTTTTHHHHHHHHHHHHHHH----S---HHHHHHHHHHHHHHHHHHHHHHHHT-